Protein AF-A0A812L668-F1 (afdb_monomer_lite)

Secondary structure (DSSP, 8-state):
--PPPP-EE--S-B--TTHHHHHHHHHHHHHHTT-HHHHHHHHTT--EEEPSSPPSS-----GGGSS--PPPEEE---TT-HHHHTT---EE--EESTT-TT--B-S-TTS-HHHHHHHHHH--S---HHHHHHH--S--HHHHS-HHHHHHHHHHHHHHTT-SSS--HHHHHHHHHHHSTT-SS---GGGSPPPPHHHHHT-HHHHHHHHHHHHHHHHHS--SSSPPPB-TTTSSB--EEETTTTEEE-HHHHHHHHHHHTS------------

Foldseek 3Di:
DPPQWDKFFFPFDKPPPPLVVLLVVVLVVCLVVVVVVSSCSRQVWWAKAKAPPGDPDAPQVPVSVVDSPGGQYFYDQEDPPPCNVVRVMDIDTRMDTPSCQQIQTPPDNPDDPVVSVVVSVVVNGGCPPVNVVVRHPPDIPCQRDPPLVSLLLVQLSVDVVVDDQAHHNSNLSVLNNLQCHPPPGDDDLVVDDQDDQVVQLVDVNSLSSLLNVQSSVCSVPVPDDGGFFAAPRRNHGFPDQDPVVSGGHDPVVVVVVVVVVPDPPPDDDDDDDDD

Structure (mmCIF, N/CA/C/O backbone):
data_AF-A0A812L668-F1
#
_entry.id   AF-A0A812L668-F1
#
loop_
_atom_site.group_PDB
_atom_site.id
_atom_site.type_symbol
_atom_site.label_atom_id
_atom_site.label_alt_id
_atom_site.label_comp_id
_atom_site.label_asym_id
_atom_site.label_entity_id
_atom_site.label_seq_id
_atom_site.pdbx_PDB_ins_code
_atom_site.Cartn_x
_atom_site.Cartn_y
_atom_site.Cartn_z
_atom_site.occupancy
_atom_site.B_iso_or_equiv
_atom_site.auth_seq_id
_atom_site.auth_comp_id
_atom_site.auth_asym_id
_atom_site.auth_atom_id
_atom_site.pdbx_PDB_model_num
ATOM 1 N N . MET A 1 1 ? 0.259 2.163 34.239 1.00 41.78 1 MET A N 1
ATOM 2 C CA . MET A 1 1 ? 0.573 1.788 32.852 1.00 41.78 1 MET A CA 1
ATOM 3 C C . MET A 1 1 ? -0.712 2.036 32.121 1.00 41.78 1 MET A C 1
ATOM 5 O O . MET A 1 1 ? -1.672 1.346 32.428 1.00 41.78 1 MET A O 1
ATOM 9 N N . ASP A 1 2 ? -0.774 3.102 31.333 1.00 49.88 2 ASP A N 1
ATOM 10 C CA . ASP A 1 2 ? -1.923 3.297 30.457 1.00 49.88 2 ASP A CA 1
ATOM 11 C C . ASP A 1 2 ? -1.810 2.216 29.383 1.00 49.88 2 ASP A C 1
ATOM 13 O O . ASP A 1 2 ? -0.809 2.180 28.664 1.00 49.88 2 ASP A O 1
ATOM 17 N N . ASP A 1 3 ? -2.757 1.276 29.374 1.00 70.44 3 ASP A N 1
ATOM 18 C CA . ASP A 1 3 ? -2.827 0.249 28.339 1.00 70.44 3 ASP A CA 1
ATOM 19 C C . ASP A 1 3 ? -2.987 0.952 26.993 1.00 70.44 3 ASP A C 1
ATOM 21 O O . ASP A 1 3 ? -3.867 1.794 26.794 1.00 70.44 3 ASP A O 1
ATOM 25 N N . GLU A 1 4 ? -2.066 0.656 26.084 1.00 75.81 4 GLU A N 1
ATOM 26 C CA . GLU A 1 4 ? -2.073 1.240 24.756 1.00 75.81 4 GLU A CA 1
ATOM 27 C C . GLU A 1 4 ? -3.343 0.797 24.009 1.00 75.81 4 GLU A C 1
ATOM 29 O O . GLU A 1 4 ? -3.716 -0.374 24.096 1.00 75.81 4 GLU A O 1
ATOM 34 N N . PRO A 1 5 ? -4.027 1.684 23.264 1.00 79.88 5 PRO A N 1
ATOM 35 C CA . PRO A 1 5 ? -5.265 1.319 22.586 1.00 79.88 5 PRO A CA 1
ATOM 36 C C . PRO A 1 5 ? -5.057 0.165 21.593 1.00 79.88 5 PRO A C 1
ATOM 38 O O . PRO A 1 5 ? -4.279 0.268 20.635 1.00 79.88 5 PRO A O 1
ATOM 41 N N . THR A 1 6 ? -5.812 -0.916 21.799 1.00 86.62 6 THR A N 1
ATOM 42 C CA . THR A 1 6 ? -5.835 -2.096 20.928 1.00 86.62 6 THR A CA 1
ATOM 43 C C . THR A 1 6 ? -6.429 -1.740 19.564 1.00 86.62 6 THR A C 1
ATOM 45 O O . THR A 1 6 ? -7.603 -1.383 19.453 1.00 86.62 6 THR A O 1
ATOM 48 N N . VAL A 1 7 ? -5.617 -1.847 18.510 1.00 89.94 7 VAL A N 1
ATOM 49 C CA . VAL A 1 7 ? -6.029 -1.676 17.109 1.00 89.94 7 VAL A CA 1
ATOM 50 C C . VAL A 1 7 ? -5.616 -2.917 16.339 1.00 89.94 7 VAL A C 1
ATOM 52 O O . VAL A 1 7 ? -4.449 -3.298 16.371 1.00 89.94 7 VAL A O 1
ATOM 55 N N . ILE A 1 8 ? -6.557 -3.523 15.623 1.00 90.06 8 ILE A N 1
ATOM 56 C CA . ILE A 1 8 ? -6.329 -4.763 14.880 1.00 90.06 8 ILE A CA 1
ATOM 57 C C . ILE A 1 8 ? -6.739 -4.616 13.419 1.00 90.06 8 ILE A C 1
ATOM 59 O O . ILE A 1 8 ? -7.679 -3.892 13.087 1.00 90.06 8 ILE A O 1
ATOM 63 N N . HIS A 1 9 ? -6.065 -5.348 12.541 1.00 91.19 9 HIS A N 1
ATOM 64 C CA . HIS A 1 9 ? -6.526 -5.562 11.176 1.00 91.19 9 HIS A CA 1
ATOM 65 C C . HIS A 1 9 ? -7.434 -6.796 11.119 1.00 91.19 9 HIS A C 1
ATOM 67 O O . HIS A 1 9 ? -7.110 -7.840 11.690 1.00 91.19 9 HIS A O 1
ATOM 73 N N . THR A 1 10 ? -8.538 -6.711 10.378 1.00 87.12 10 THR A N 1
ATOM 74 C CA . THR A 1 10 ? -9.421 -7.849 10.108 1.00 87.12 10 THR A CA 1
ATOM 75 C C . THR A 1 10 ? -9.543 -8.129 8.613 1.00 87.12 10 THR A C 1
ATOM 77 O O . THR A 1 10 ? -9.611 -7.225 7.784 1.00 87.12 10 THR A O 1
ATOM 80 N N . SER A 1 11 ? -9.601 -9.415 8.260 1.00 83.31 11 SER A N 1
ATOM 81 C CA . SER A 1 11 ? -9.939 -9.856 6.897 1.00 83.31 11 SER A CA 1
ATOM 82 C C . SER A 1 11 ? -11.414 -10.224 6.733 1.00 83.31 11 SER A C 1
ATOM 84 O O . SER A 1 11 ? -11.842 -10.582 5.635 1.00 83.31 11 SER A O 1
ATOM 86 N N . LEU A 1 12 ? -12.180 -10.152 7.823 1.00 79.12 12 LEU A N 1
ATOM 87 C CA . LEU A 1 12 ? -13.590 -10.496 7.838 1.00 79.12 12 LEU A CA 1
ATOM 88 C C . LEU A 1 12 ? -14.426 -9.327 7.297 1.00 79.12 12 LEU A C 1
ATOM 90 O O . LEU A 1 12 ? -14.070 -8.160 7.496 1.00 79.12 12 LEU A O 1
ATOM 94 N N . PRO A 1 13 ? -15.544 -9.605 6.607 1.00 73.88 13 PRO A N 1
ATOM 95 C CA . PRO A 1 13 ? -16.489 -8.563 6.242 1.00 73.88 13 PRO A CA 1
ATOM 96 C C . PRO A 1 13 ? -17.047 -7.892 7.499 1.00 73.88 13 PRO A C 1
ATOM 98 O O . PRO A 1 13 ? -17.434 -8.565 8.455 1.00 73.88 13 PRO A O 1
ATOM 101 N N . THR A 1 14 ? -17.135 -6.565 7.482 1.00 73.50 14 THR A N 1
ATOM 102 C CA . THR A 1 14 ? -17.756 -5.792 8.558 1.00 73.50 14 THR A CA 1
ATOM 103 C C . THR A 1 14 ? -19.071 -5.189 8.069 1.00 73.50 14 THR A C 1
ATOM 105 O O . THR A 1 14 ? -19.148 -4.623 6.978 1.00 73.50 14 THR A O 1
ATOM 108 N N . LEU A 1 15 ? -20.129 -5.306 8.872 1.00 63.62 15 LEU A N 1
ATOM 109 C CA . LEU A 1 15 ? -21.441 -4.698 8.609 1.00 63.62 15 LEU A CA 1
ATOM 110 C C . LEU A 1 15 ? -21.565 -3.293 9.202 1.00 63.62 15 LEU A C 1
ATOM 112 O O . LEU A 1 15 ? -22.673 -2.780 9.315 1.00 63.62 15 LEU A O 1
ATOM 116 N N . ALA A 1 16 ? -20.454 -2.666 9.592 1.00 62.03 16 ALA A N 1
ATOM 117 C CA . ALA A 1 16 ? -20.412 -1.234 9.856 1.00 62.03 16 ALA A CA 1
ATOM 118 C C . ALA A 1 16 ? -20.116 -0.507 8.536 1.00 62.03 16 ALA A C 1
ATOM 120 O O . ALA A 1 16 ? -18.941 -0.323 8.201 1.00 62.03 16 ALA A O 1
ATOM 121 N N . PRO A 1 17 ? -21.136 -0.044 7.780 1.00 53.91 17 PRO A N 1
ATOM 122 C CA . PRO A 1 17 ? -20.938 0.682 6.521 1.00 53.91 17 PRO A CA 1
ATOM 123 C C . PRO A 1 17 ? -20.165 2.004 6.685 1.00 53.91 17 PRO A C 1
ATOM 125 O O . PRO A 1 17 ? -19.871 2.668 5.695 1.00 53.91 17 PRO A O 1
ATOM 128 N N . ALA A 1 18 ? -19.811 2.380 7.915 1.00 71.12 18 ALA A N 1
ATOM 129 C CA . ALA A 1 18 ? -19.169 3.632 8.261 1.00 71.12 18 ALA A CA 1
ATOM 130 C C . ALA A 1 18 ? -17.985 3.471 9.235 1.00 71.12 18 ALA A C 1
ATOM 132 O O . ALA A 1 18 ? -17.649 4.436 9.910 1.00 71.12 18 ALA A O 1
ATOM 133 N N . ASN A 1 19 ? -17.303 2.315 9.288 1.00 80.06 19 ASN A N 1
ATOM 134 C CA . ASN A 1 19 ? -16.139 2.124 10.181 1.00 80.06 19 ASN A CA 1
ATOM 135 C C . ASN A 1 19 ? -15.078 3.239 10.017 1.00 80.06 19 ASN A C 1
ATOM 137 O O . ASN A 1 19 ? -14.454 3.675 10.978 1.00 80.06 19 ASN A O 1
ATOM 141 N N . TRP A 1 20 ? -14.937 3.762 8.794 1.00 81.62 20 TRP A N 1
ATOM 142 C CA . TRP A 1 20 ? -14.132 4.949 8.502 1.00 81.62 20 TRP A CA 1
ATOM 143 C C . TRP A 1 20 ? -14.647 6.242 9.168 1.00 81.62 20 TRP A C 1
ATOM 145 O O . TRP A 1 20 ? -13.856 7.039 9.668 1.00 81.62 20 TRP A O 1
ATOM 155 N N . LEU A 1 21 ? -15.962 6.478 9.170 1.00 82.62 21 LEU A N 1
ATOM 156 C CA . LEU A 1 21 ? -16.560 7.668 9.784 1.00 82.62 21 LEU A CA 1
ATOM 157 C C . LEU A 1 21 ? -16.494 7.598 11.311 1.00 82.62 21 LEU A C 1
ATOM 159 O O . LEU A 1 21 ? -16.187 8.608 11.937 1.00 82.62 21 LEU A O 1
ATOM 163 N N . ASP A 1 22 ? -16.719 6.417 11.890 1.00 85.81 22 ASP A N 1
ATOM 164 C CA . ASP A 1 22 ? -16.595 6.190 13.334 1.00 85.81 22 ASP A CA 1
ATOM 165 C C . ASP A 1 22 ? -15.150 6.413 13.789 1.00 85.81 22 ASP A C 1
ATOM 167 O O . ASP A 1 22 ? -14.902 7.129 14.762 1.00 85.81 22 ASP A O 1
ATOM 171 N N . PHE A 1 23 ? -14.187 5.892 13.020 1.00 87.62 23 PHE A N 1
ATOM 172 C CA . PHE A 1 23 ? -12.771 6.182 13.210 1.00 87.62 23 PHE A CA 1
ATOM 173 C C . PHE A 1 23 ? -12.496 7.691 13.162 1.00 87.62 23 PHE A C 1
ATOM 175 O O . PHE A 1 23 ? -11.939 8.253 14.102 1.00 87.62 23 PHE A O 1
ATOM 182 N N . ARG A 1 24 ? -12.940 8.387 12.107 1.00 86.38 24 ARG A N 1
ATOM 183 C CA . ARG A 1 24 ? -12.740 9.838 11.957 1.00 86.38 24 ARG A CA 1
ATOM 184 C C . ARG A 1 24 ? -13.332 10.638 13.123 1.00 86.38 24 ARG A C 1
ATOM 186 O O . ARG A 1 24 ? -12.684 11.569 13.611 1.00 86.38 24 ARG A O 1
ATOM 193 N N . ALA A 1 25 ? -14.547 10.305 13.556 1.00 86.88 25 ALA A N 1
ATOM 194 C CA . ALA A 1 25 ? -15.213 10.962 14.677 1.00 86.88 25 ALA A CA 1
ATOM 195 C C . ALA A 1 25 ? -14.429 10.759 15.980 1.00 86.88 25 ALA A C 1
ATOM 197 O O . ALA A 1 25 ? -14.133 11.729 16.677 1.00 86.88 25 ALA A O 1
ATOM 198 N N . TYR A 1 26 ? -14.008 9.522 16.251 1.00 89.00 26 TYR A N 1
ATOM 199 C CA . TYR A 1 26 ? -13.204 9.188 17.422 1.00 89.00 26 TYR A CA 1
ATOM 200 C C . TYR A 1 26 ? -11.867 9.944 17.446 1.00 89.00 26 TYR A C 1
ATOM 202 O O . TYR A 1 26 ? -11.515 10.556 18.453 1.00 89.00 26 TYR A O 1
ATOM 210 N N . MET A 1 27 ? -11.157 9.996 16.317 1.00 89.19 27 MET A N 1
ATOM 211 C CA . MET A 1 27 ? -9.893 10.732 16.202 1.00 89.19 27 MET A CA 1
ATOM 212 C C . MET A 1 27 ? -10.069 12.244 16.413 1.00 89.19 27 MET A C 1
ATOM 214 O O . MET A 1 27 ? -9.253 12.880 17.082 1.00 89.19 27 MET A O 1
ATOM 218 N N . SER A 1 28 ? -11.165 12.814 15.904 1.00 88.62 28 SER A N 1
ATOM 219 C CA . SER A 1 28 ? -11.511 14.226 16.123 1.00 88.62 28 SER A CA 1
ATOM 220 C C . SER A 1 28 ? -11.788 14.515 17.603 1.00 88.62 28 SER A C 1
ATOM 222 O O . SER A 1 28 ? -11.384 15.554 18.129 1.00 88.62 28 SER A O 1
ATOM 224 N N . ASP A 1 29 ? -12.440 13.581 18.298 1.00 90.62 29 ASP A N 1
ATOM 225 C CA . ASP A 1 29 ? -12.703 13.685 19.730 1.00 90.62 29 ASP A CA 1
ATOM 226 C C . ASP A 1 29 ? -11.431 13.589 20.575 1.00 90.62 29 ASP A C 1
ATOM 228 O O . ASP A 1 29 ? -11.293 14.362 21.527 1.00 90.62 29 ASP A O 1
ATOM 232 N N . LEU A 1 30 ? -10.489 12.705 20.225 1.00 91.31 30 LEU A N 1
ATOM 233 C CA . LEU A 1 30 ? -9.175 12.646 20.875 1.00 91.31 30 LEU A CA 1
ATOM 234 C C . LEU A 1 30 ? -8.409 13.961 20.716 1.00 91.31 30 LEU A C 1
ATOM 236 O O . LEU A 1 30 ? -7.866 14.485 21.692 1.00 91.31 30 LEU A O 1
ATOM 240 N N . ALA A 1 31 ? -8.423 14.534 19.509 1.00 89.75 31 ALA A N 1
ATOM 241 C CA . ALA A 1 31 ? -7.769 15.808 19.239 1.00 89.75 31 ALA A CA 1
ATOM 242 C C . ALA A 1 31 ? -8.371 16.942 20.078 1.00 89.75 31 ALA A C 1
ATOM 244 O O . ALA A 1 31 ? -7.639 17.702 20.714 1.00 89.75 31 ALA A O 1
ATOM 245 N N . ARG A 1 32 ? -9.708 17.019 20.141 1.00 90.50 32 ARG A N 1
ATOM 246 C CA . ARG A 1 32 ? -10.446 18.002 20.950 1.00 90.50 32 ARG A CA 1
ATOM 247 C C . ARG A 1 32 ? -10.143 17.879 22.446 1.00 90.50 32 ARG A C 1
ATOM 249 O O . ARG A 1 32 ? -10.172 18.879 23.157 1.00 90.50 32 ARG A O 1
ATOM 256 N N . GLN A 1 33 ? -9.855 16.670 22.919 1.00 93.44 33 GLN A N 1
ATOM 257 C CA . GLN A 1 33 ? -9.485 16.388 24.309 1.00 93.44 33 GLN A CA 1
ATOM 258 C C . GLN A 1 33 ? -7.989 16.601 24.597 1.00 93.44 33 GLN A C 1
ATOM 260 O O . GLN A 1 33 ? -7.564 16.424 25.735 1.00 93.44 33 GLN A O 1
ATOM 265 N N . GLY A 1 34 ? -7.179 16.962 23.595 1.00 90.12 34 GLY A N 1
ATOM 266 C CA . GLY A 1 34 ? -5.734 17.130 23.754 1.00 90.12 34 GLY A CA 1
ATOM 267 C C . GLY A 1 34 ? -4.964 15.816 23.938 1.00 90.12 34 GLY A C 1
ATOM 268 O O . GLY A 1 34 ? -3.802 15.852 24.333 1.00 90.12 34 GLY A O 1
ATOM 269 N N . ARG A 1 35 ? -5.573 14.658 23.637 1.00 91.25 35 ARG A N 1
ATOM 270 C CA . ARG A 1 35 ? -4.963 13.320 23.780 1.00 91.25 35 ARG A CA 1
ATOM 271 C C . ARG A 1 35 ? -4.088 12.978 22.566 1.00 91.25 35 ARG A C 1
ATOM 273 O O . ARG A 1 35 ? -4.355 12.028 21.837 1.00 91.25 35 ARG A O 1
ATOM 280 N N . GLN A 1 36 ? -3.064 13.796 22.325 1.00 87.50 36 GLN A N 1
ATOM 281 C CA . GLN A 1 36 ? -2.227 13.718 21.120 1.00 87.50 36 GLN A CA 1
ATOM 282 C C . GLN A 1 36 ? -1.447 12.401 21.011 1.00 87.50 36 GLN A C 1
ATOM 284 O O . GLN A 1 36 ? -1.383 11.836 19.925 1.00 87.50 36 GLN A O 1
ATOM 289 N N . ASP A 1 37 ? -0.903 11.881 22.112 1.00 89.25 37 ASP A N 1
ATOM 290 C CA . ASP A 1 37 ? -0.089 10.655 22.083 1.00 89.25 37 ASP A CA 1
ATOM 291 C C . ASP A 1 37 ? -0.907 9.421 21.674 1.00 89.25 37 ASP A C 1
ATOM 293 O O . ASP A 1 37 ? -0.494 8.644 20.815 1.00 89.25 37 ASP A O 1
ATOM 297 N N . GLU A 1 38 ? -2.108 9.271 22.236 1.00 91.31 38 GLU A N 1
ATOM 298 C CA . GLU A 1 38 ? -3.033 8.186 21.886 1.00 91.31 38 GLU A CA 1
ATOM 299 C C . GLU A 1 38 ? -3.523 8.319 20.443 1.00 91.31 38 GLU A C 1
ATOM 301 O O . GLU A 1 38 ? -3.566 7.337 19.701 1.00 91.31 38 GLU A O 1
ATOM 306 N N . LEU A 1 39 ? -3.837 9.548 20.023 1.00 89.88 39 LEU A N 1
ATOM 307 C CA . LEU A 1 39 ? -4.201 9.848 18.648 1.00 89.88 39 LEU A CA 1
ATOM 308 C C . LEU A 1 39 ? -3.082 9.398 17.697 1.00 89.88 39 LEU A C 1
ATOM 310 O O . LEU A 1 39 ? -3.340 8.643 16.760 1.00 89.88 39 LEU A O 1
ATOM 314 N N . TRP A 1 40 ? -1.831 9.792 17.944 1.00 88.25 40 TRP A N 1
ATOM 315 C CA . TRP A 1 40 ? -0.705 9.387 17.102 1.00 88.25 40 TRP A CA 1
ATOM 316 C C . TRP A 1 40 ? -0.447 7.880 17.128 1.00 88.25 40 TRP A C 1
ATOM 318 O O . TRP A 1 40 ? -0.188 7.308 16.065 1.00 88.25 40 TRP A O 1
ATOM 328 N N . SER A 1 41 ? -0.568 7.229 18.291 1.00 90.50 41 SER A N 1
ATOM 329 C CA . SER A 1 41 ? -0.446 5.770 18.410 1.00 90.50 41 SER A CA 1
ATOM 330 C C . SER A 1 41 ? -1.455 5.072 17.494 1.00 90.50 41 SER A C 1
ATOM 332 O O . SER A 1 41 ? -1.060 4.302 16.615 1.00 90.50 41 SER A O 1
ATOM 334 N N . ILE A 1 42 ? -2.737 5.436 17.578 1.00 90.69 42 ILE A N 1
ATOM 335 C CA . ILE A 1 42 ? -3.801 4.843 16.758 1.00 90.69 42 ILE A CA 1
ATOM 336 C C . ILE A 1 42 ? -3.618 5.173 15.272 1.00 90.69 42 ILE A C 1
ATOM 338 O O . ILE A 1 42 ? -3.670 4.281 14.423 1.00 90.69 42 ILE A O 1
ATOM 342 N N . TRP A 1 43 ? -3.373 6.443 14.938 1.00 88.81 43 TRP A N 1
ATOM 343 C CA . TRP A 1 43 ? -3.177 6.893 13.557 1.00 88.81 43 TRP A CA 1
ATOM 344 C C . TRP A 1 43 ? -2.047 6.133 12.859 1.00 88.81 43 TRP A C 1
ATOM 346 O O . TRP A 1 43 ? -2.142 5.780 11.684 1.00 88.81 43 TRP A O 1
ATOM 356 N N . SER A 1 44 ? -0.976 5.836 13.596 1.00 87.62 44 SER A N 1
ATOM 357 C CA . SER A 1 44 ? 0.187 5.127 13.074 1.00 87.62 44 SER A CA 1
ATOM 358 C C . SER A 1 44 ? -0.049 3.640 12.784 1.00 87.62 44 SER A C 1
ATOM 360 O O . SER A 1 44 ? 0.836 3.018 12.195 1.00 87.62 44 SER A O 1
ATOM 362 N N . ARG A 1 45 ? -1.209 3.080 13.154 1.00 90.62 45 ARG A N 1
ATOM 363 C CA . ARG A 1 45 ? -1.541 1.647 13.049 1.00 90.62 45 ARG A CA 1
ATOM 364 C C . ARG A 1 45 ? -2.580 1.318 11.986 1.00 90.62 45 ARG A C 1
ATOM 366 O O . ARG A 1 45 ? -2.830 0.145 11.741 1.00 90.62 45 ARG A O 1
ATOM 373 N N . VAL A 1 46 ? -3.178 2.322 11.351 1.00 90.50 46 VAL A N 1
ATOM 374 C CA . VAL A 1 46 ? -4.278 2.122 10.401 1.00 90.50 46 VAL A CA 1
ATOM 375 C C . VAL A 1 46 ? -3.904 2.524 8.979 1.00 90.50 46 VAL A C 1
ATOM 377 O O . VAL A 1 46 ? -3.042 3.374 8.744 1.00 90.50 46 VAL A O 1
ATOM 380 N N . ALA A 1 47 ? -4.586 1.917 8.015 1.00 90.00 47 ALA A N 1
ATOM 381 C CA . ALA A 1 47 ? -4.494 2.268 6.608 1.00 90.00 47 ALA A CA 1
ATOM 382 C C . ALA A 1 47 ? -5.814 2.022 5.870 1.00 90.00 47 ALA A C 1
ATOM 384 O O . ALA A 1 47 ? -6.659 1.222 6.271 1.00 90.00 47 ALA A O 1
ATOM 385 N N . GLU A 1 48 ? -5.974 2.704 4.749 1.00 89.44 48 GLU A N 1
ATOM 386 C CA . GLU A 1 48 ? -7.028 2.434 3.783 1.00 89.44 48 GLU A CA 1
ATOM 387 C C . GLU A 1 48 ? -6.554 1.377 2.777 1.00 89.44 48 GLU A C 1
ATOM 389 O O . GLU A 1 48 ? -5.447 1.476 2.250 1.00 89.44 48 GLU A O 1
ATOM 394 N N . ILE A 1 49 ? -7.401 0.395 2.460 1.00 90.44 49 ILE A N 1
ATOM 395 C CA . ILE A 1 49 ? -7.221 -0.455 1.281 1.00 90.44 49 ILE A CA 1
ATOM 396 C C . ILE A 1 49 ? -7.919 0.204 0.092 1.00 90.44 49 ILE A C 1
ATOM 398 O O . ILE A 1 49 ? -9.145 0.290 0.050 1.00 90.44 49 ILE A O 1
ATOM 402 N N . THR A 1 50 ? -7.147 0.610 -0.908 1.00 90.56 50 THR A N 1
ATOM 403 C CA . THR A 1 50 ? -7.613 1.256 -2.133 1.00 90.56 50 THR A CA 1
ATOM 404 C C . THR A 1 50 ? -7.736 0.2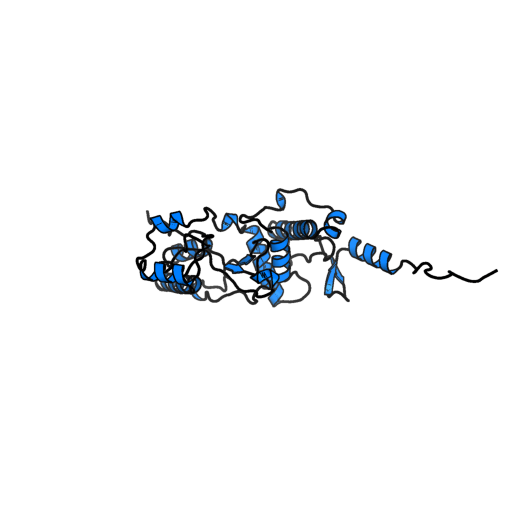42 -3.277 1.00 90.56 50 THR A C 1
ATOM 406 O O . THR A 1 50 ? -6.810 -0.517 -3.578 1.00 90.56 50 THR A O 1
ATOM 409 N N . HIS A 1 51 ? -8.871 0.232 -3.972 1.00 91.12 51 HIS A N 1
ATOM 410 C CA . HIS A 1 51 ? -9.076 -0.540 -5.197 1.00 91.12 51 HIS A CA 1
ATOM 411 C C . HIS A 1 51 ? -8.765 0.307 -6.431 1.00 91.12 51 HIS A C 1
ATOM 413 O O . HIS A 1 51 ? -9.084 1.489 -6.471 1.00 91.12 51 HIS A O 1
ATOM 419 N N . LEU A 1 52 ? -8.194 -0.315 -7.467 1.00 89.81 52 LEU A N 1
ATOM 420 C CA . LEU A 1 52 ? -7.914 0.363 -8.735 1.00 89.81 52 LEU A CA 1
ATOM 421 C C . LEU A 1 52 ? -9.184 0.570 -9.594 1.00 89.81 52 LEU A C 1
ATOM 423 O O . LEU A 1 52 ? -10.035 -0.330 -9.626 1.00 89.81 52 LEU A O 1
ATOM 427 N N . PRO A 1 53 ? -9.300 1.692 -10.334 1.00 86.31 53 PRO A N 1
ATOM 428 C CA . PRO A 1 53 ? -8.389 2.846 -10.335 1.00 86.31 53 PRO A CA 1
ATOM 429 C C . PRO A 1 53 ? -8.449 3.618 -9.011 1.00 86.31 53 PRO A C 1
ATOM 431 O O . PRO A 1 53 ? -9.514 3.720 -8.399 1.00 86.31 53 PRO A O 1
ATOM 434 N N . ALA A 1 54 ? -7.300 4.129 -8.567 1.00 77.81 54 ALA A N 1
ATOM 435 C CA . ALA A 1 54 ? -7.200 4.820 -7.288 1.00 77.81 54 ALA A CA 1
ATOM 436 C C . ALA A 1 54 ? -8.027 6.120 -7.305 1.00 77.81 54 ALA A C 1
ATOM 438 O O . ALA A 1 54 ? -7.856 6.923 -8.225 1.00 77.81 54 ALA A O 1
ATOM 439 N N . PRO A 1 55 ? -8.896 6.378 -6.310 1.00 71.56 55 PRO A N 1
ATOM 440 C CA . PRO A 1 55 ? -9.490 7.694 -6.163 1.00 71.56 55 PRO A CA 1
ATOM 441 C C . PRO A 1 55 ? -8.386 8.720 -5.863 1.00 71.56 55 PRO A C 1
ATOM 443 O O . PRO A 1 55 ? -7.517 8.491 -5.018 1.00 71.56 55 PRO A O 1
ATOM 446 N N . SER A 1 56 ? -8.419 9.841 -6.584 1.00 66.69 56 SER A N 1
ATOM 447 C CA . SER A 1 56 ? -7.532 10.990 -6.393 1.00 66.69 56 SER A CA 1
ATOM 448 C C . SER A 1 56 ? -8.381 12.257 -6.228 1.00 66.69 56 SER A C 1
ATOM 450 O O . SER A 1 56 ? -9.332 12.429 -7.000 1.00 66.69 56 SER A O 1
ATOM 452 N N . PRO A 1 57 ? -8.077 13.139 -5.254 1.00 68.00 57 PRO A N 1
ATOM 453 C CA . PRO A 1 57 ? -6.947 13.081 -4.316 1.00 68.00 57 PRO A CA 1
ATOM 454 C C . PRO A 1 57 ? -7.170 12.118 -3.134 1.00 68.00 57 PRO A C 1
ATOM 456 O O . PRO A 1 57 ? -8.286 11.662 -2.888 1.00 68.00 57 PRO A O 1
ATOM 459 N N . SER A 1 58 ? -6.096 11.822 -2.391 1.00 66.81 58 SER A N 1
ATOM 460 C CA . SER A 1 58 ? -6.165 11.137 -1.090 1.00 66.81 58 SER A CA 1
ATOM 461 C C . SER A 1 58 ? -7.145 11.845 -0.149 1.00 66.81 58 SER A C 1
ATOM 463 O O . SER A 1 58 ? -7.273 13.069 -0.188 1.00 66.81 58 SER A O 1
ATOM 465 N N . ILE A 1 59 ? -7.781 11.099 0.756 1.00 66.94 59 ILE A N 1
ATOM 466 C CA . ILE A 1 59 ? -8.555 11.701 1.847 1.00 66.94 59 ILE A CA 1
ATOM 467 C C . ILE A 1 59 ? -7.570 12.421 2.782 1.00 66.94 59 ILE A C 1
ATOM 469 O O . ILE A 1 59 ? -6.791 11.784 3.490 1.00 66.94 59 ILE A O 1
ATOM 473 N N . THR A 1 60 ? -7.596 13.755 2.773 1.00 63.22 60 THR A N 1
ATOM 474 C CA . THR A 1 60 ? -6.734 14.620 3.602 1.00 63.22 60 THR A CA 1
ATOM 475 C C . THR A 1 60 ? -7.499 15.309 4.735 1.00 63.22 60 THR A C 1
ATOM 477 O O . THR A 1 60 ? -7.021 16.300 5.274 1.00 63.22 60 THR A O 1
ATOM 480 N N . ASP A 1 61 ? -8.680 14.802 5.091 1.00 57.75 61 ASP A N 1
ATOM 481 C CA . ASP A 1 61 ? -9.672 15.407 6.002 1.00 57.75 61 ASP A CA 1
ATOM 482 C C . ASP A 1 61 ? -9.260 15.447 7.498 1.00 57.75 61 ASP A C 1
ATOM 484 O O . ASP A 1 61 ? -10.108 15.436 8.395 1.00 57.75 61 ASP A O 1
ATOM 488 N N . PHE A 1 62 ? -7.959 15.481 7.789 1.00 65.62 62 PHE A N 1
ATOM 489 C CA . PHE A 1 62 ? -7.381 15.393 9.133 1.00 65.62 62 PHE A CA 1
ATOM 490 C C . PHE A 1 62 ? -6.792 16.728 9.591 1.00 65.62 62 PHE A C 1
ATOM 492 O O . PHE A 1 62 ? -5.656 16.795 10.057 1.00 65.62 62 PHE A O 1
ATOM 499 N N . ASP A 1 63 ? -7.583 17.801 9.498 1.00 64.62 63 ASP A N 1
ATOM 500 C CA . ASP A 1 63 ? -7.174 19.157 9.905 1.00 64.62 63 ASP A CA 1
ATOM 501 C C . ASP A 1 63 ? -6.663 19.215 11.358 1.00 64.62 63 ASP A C 1
ATOM 503 O O . ASP A 1 63 ? -5.814 20.036 11.706 1.00 64.62 63 ASP A O 1
ATOM 507 N N . PHE A 1 64 ? -7.131 18.296 12.206 1.00 65.75 64 PHE A N 1
ATOM 508 C CA . PHE A 1 64 ? -6.741 18.197 13.609 1.00 65.75 64 PHE A CA 1
ATOM 509 C C . PHE A 1 64 ? -5.326 17.639 13.855 1.00 65.75 64 PHE A C 1
ATOM 511 O O . PHE A 1 64 ? -4.842 17.726 14.981 1.00 65.75 64 PHE A O 1
ATOM 518 N N . LEU A 1 65 ? -4.644 17.108 12.832 1.00 63.97 65 LEU A N 1
ATOM 519 C CA . LEU A 1 65 ? -3.248 16.646 12.911 1.00 63.97 65 LEU A CA 1
ATOM 520 C C . LEU A 1 65 ? -2.214 17.744 12.597 1.00 63.97 65 LEU A C 1
ATOM 522 O O . LEU A 1 65 ? -1.016 17.473 12.520 1.00 63.97 65 LEU A O 1
ATOM 526 N N . GLY A 1 66 ? -2.648 18.995 12.402 1.00 55.22 66 GLY A N 1
ATOM 527 C CA . GLY A 1 66 ? -1.750 20.150 12.242 1.00 55.22 66 GLY A CA 1
ATOM 528 C C . GLY A 1 66 ? -0.968 20.195 10.922 1.00 55.22 66 GLY A C 1
ATOM 529 O O . GLY A 1 66 ? -0.154 21.088 10.706 1.00 55.22 66 GLY A O 1
ATOM 530 N N . SER A 1 67 ? -1.218 19.262 10.010 1.00 53.69 67 SER A N 1
ATOM 531 C CA . SER A 1 67 ? -0.746 19.260 8.626 1.00 53.69 67 SER A CA 1
ATOM 532 C C . SER A 1 67 ? -1.596 18.259 7.842 1.00 53.69 67 SER A C 1
ATOM 534 O O . SER A 1 67 ? -2.220 17.386 8.442 1.00 53.69 67 SER A O 1
ATOM 536 N N . LYS A 1 68 ? -1.650 18.383 6.511 1.00 59.06 68 LYS A N 1
ATOM 537 C CA . LYS A 1 68 ? -2.347 17.450 5.608 1.00 59.06 68 LYS A CA 1
ATOM 538 C C . LYS A 1 68 ? -1.655 16.078 5.601 1.00 59.06 68 LYS A C 1
ATOM 540 O O . LYS A 1 68 ? -1.101 15.688 4.579 1.00 59.06 68 LYS A O 1
ATOM 545 N N . VAL A 1 69 ? -1.607 15.377 6.734 1.00 64.50 69 VAL A N 1
ATOM 546 C CA . VAL A 1 69 ? -1.059 14.022 6.820 1.00 64.50 69 VAL A CA 1
ATOM 547 C C . VAL A 1 69 ? -2.081 13.097 6.166 1.00 64.50 69 VAL A C 1
ATOM 549 O O . VAL A 1 69 ? -3.167 12.921 6.724 1.00 64.50 69 VAL A O 1
ATOM 552 N N . PRO A 1 70 ? -1.801 12.542 4.974 1.00 69.06 70 PRO A N 1
ATOM 553 C CA . PRO A 1 70 ? -2.748 11.652 4.333 1.00 69.06 70 PRO A CA 1
ATOM 554 C C . PRO A 1 70 ? -2.848 10.357 5.137 1.00 69.06 70 PRO A C 1
ATOM 556 O O . PRO A 1 70 ? -1.879 9.895 5.750 1.00 69.06 70 PRO A O 1
ATOM 559 N N . VAL A 1 71 ? -4.029 9.748 5.098 1.00 75.88 71 VAL A N 1
ATOM 560 C CA . VAL A 1 71 ? -4.205 8.361 5.535 1.00 75.88 71 VAL A CA 1
ATOM 561 C C . VAL A 1 71 ? -3.234 7.500 4.742 1.00 75.88 71 VAL A C 1
ATOM 563 O O . VAL A 1 71 ? -3.138 7.637 3.521 1.00 75.88 71 VAL A O 1
ATOM 566 N N . ARG A 1 72 ? -2.518 6.594 5.411 1.00 86.56 72 ARG A N 1
ATOM 567 C CA . ARG A 1 72 ? -1.697 5.613 4.697 1.00 86.56 72 ARG A CA 1
ATOM 568 C C . ARG A 1 72 ? -2.606 4.757 3.825 1.00 86.56 72 ARG A C 1
ATOM 570 O O . ARG A 1 72 ? -3.633 4.267 4.288 1.00 86.56 72 ARG A O 1
ATOM 577 N N . ARG A 1 73 ? -2.223 4.570 2.568 1.00 88.38 73 ARG A N 1
ATOM 578 C CA . ARG A 1 73 ? -2.980 3.775 1.600 1.00 88.38 73 ARG A CA 1
ATOM 579 C C . ARG A 1 73 ? -2.200 2.528 1.225 1.00 88.38 73 ARG A C 1
ATOM 581 O O . ARG A 1 73 ? -0.985 2.569 1.047 1.00 88.38 73 ARG A O 1
ATOM 588 N N . ILE A 1 74 ? -2.920 1.427 1.098 1.00 91.12 74 ILE A N 1
ATOM 589 C CA . ILE A 1 74 ? -2.438 0.131 0.640 1.00 91.12 74 ILE A CA 1
ATOM 590 C C . ILE A 1 74 ? -3.301 -0.252 -0.548 1.00 91.12 74 ILE A C 1
ATOM 592 O O . ILE A 1 74 ? -4.512 -0.065 -0.532 1.00 91.12 74 ILE A O 1
ATOM 596 N N . VAL A 1 75 ? -2.712 -0.812 -1.593 1.00 92.31 75 VAL A N 1
ATOM 597 C CA . VAL A 1 75 ? -3.506 -1.255 -2.740 1.00 92.31 75 VAL A CA 1
ATOM 598 C C . VAL A 1 75 ?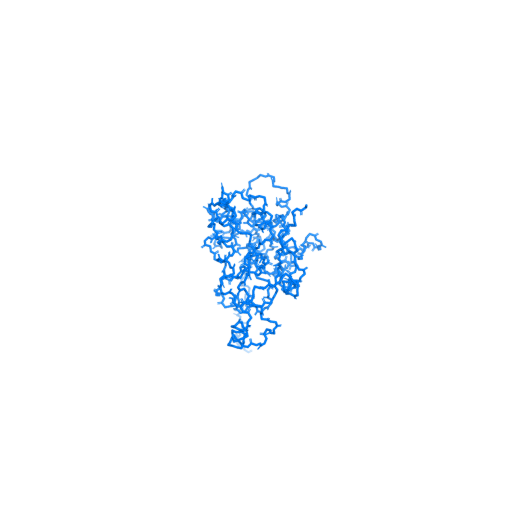 -4.102 -2.616 -2.447 1.00 92.31 75 VAL A C 1
ATOM 600 O O . VAL A 1 75 ? -3.420 -3.499 -1.935 1.00 92.31 75 VAL A O 1
ATOM 603 N N . CYS A 1 76 ? -5.355 -2.827 -2.840 1.00 92.25 76 CYS A N 1
ATOM 604 C CA . CYS A 1 76 ? -5.947 -4.154 -2.862 1.00 92.25 76 CYS A CA 1
ATOM 605 C C . CYS A 1 76 ? -5.007 -5.126 -3.595 1.00 92.25 76 CYS A C 1
ATOM 607 O O . CYS A 1 76 ? -4.653 -4.905 -4.756 1.00 92.25 76 CYS A O 1
ATOM 609 N N . THR A 1 77 ? -4.641 -6.225 -2.941 1.00 93.00 77 THR A N 1
ATOM 610 C CA . THR A 1 77 ? -3.794 -7.286 -3.506 1.00 93.00 77 THR A CA 1
ATOM 611 C C . THR A 1 77 ? -4.580 -8.548 -3.854 1.00 93.00 77 THR A C 1
ATOM 613 O O . THR A 1 77 ? -4.034 -9.465 -4.464 1.00 93.00 77 THR A O 1
ATOM 616 N N . GLN A 1 78 ? -5.876 -8.604 -3.524 1.00 91.44 78 GLN A N 1
ATOM 617 C CA . GLN A 1 78 ? -6.717 -9.778 -3.746 1.00 91.44 78 GLN A CA 1
ATOM 618 C C . GLN A 1 78 ? -6.716 -10.195 -5.229 1.00 91.44 78 GLN A C 1
ATOM 620 O O . GLN A 1 78 ? -7.106 -9.431 -6.129 1.00 91.44 78 GLN A O 1
ATOM 625 N N . ALA A 1 79 ? -6.281 -11.436 -5.469 1.00 89.12 79 ALA A N 1
ATOM 626 C CA . ALA A 1 79 ? -6.350 -12.085 -6.771 1.00 89.12 79 ALA A CA 1
ATOM 627 C C . ALA A 1 79 ? -7.817 -12.220 -7.205 1.00 89.12 79 ALA A C 1
ATOM 629 O O . ALA A 1 79 ? -8.672 -12.582 -6.404 1.00 89.12 79 ALA A O 1
ATOM 630 N N . GLY A 1 80 ? -8.119 -11.871 -8.458 1.00 88.12 80 GLY A N 1
ATOM 631 C CA . GLY A 1 80 ? -9.493 -11.912 -8.969 1.00 88.12 80 GLY A CA 1
ATOM 632 C C . GLY A 1 80 ? -10.465 -10.916 -8.319 1.00 88.12 80 GLY A C 1
ATOM 633 O O . GLY A 1 80 ? -11.666 -11.108 -8.427 1.00 88.12 80 GLY A O 1
ATOM 634 N N . CYS A 1 81 ? -9.989 -9.861 -7.642 1.00 89.25 81 CYS A N 1
ATOM 635 C CA . CYS A 1 81 ? -10.881 -8.864 -7.039 1.00 89.25 81 CYS A CA 1
ATOM 636 C C . CYS A 1 81 ? -11.815 -8.219 -8.080 1.00 89.25 81 CYS A C 1
ATOM 638 O O . CYS A 1 81 ? -11.352 -7.478 -8.953 1.00 89.25 81 CYS A O 1
ATOM 640 N N . ASP A 1 82 ? -13.125 -8.424 -7.924 1.00 87.25 82 ASP A N 1
ATOM 641 C CA . ASP A 1 82 ? -14.157 -7.914 -8.835 1.00 87.25 82 ASP A CA 1
ATOM 642 C C . ASP A 1 82 ? -14.127 -6.392 -9.000 1.00 87.25 82 ASP A C 1
ATOM 644 O O . ASP A 1 82 ? -14.300 -5.882 -10.109 1.00 87.25 82 ASP A O 1
ATOM 648 N N . ARG A 1 83 ? -13.891 -5.641 -7.914 1.00 87.38 83 ARG A N 1
ATOM 649 C CA . ARG A 1 83 ? -13.843 -4.169 -7.964 1.00 87.38 83 ARG A CA 1
ATOM 650 C C . ARG A 1 83 ? -12.706 -3.681 -8.853 1.00 87.38 83 ARG A C 1
ATOM 652 O O . ARG A 1 83 ? -12.931 -2.840 -9.721 1.00 87.38 83 ARG A O 1
ATOM 659 N N . CYS A 1 84 ? -11.515 -4.249 -8.669 1.00 88.88 84 CYS A N 1
ATOM 660 C CA . CYS A 1 84 ? -10.345 -3.899 -9.467 1.00 88.88 84 CYS A CA 1
ATOM 661 C C . CYS A 1 84 ? -10.473 -4.399 -10.910 1.00 88.88 84 CYS A C 1
ATOM 663 O O . CYS A 1 84 ? -10.142 -3.666 -11.834 1.00 88.88 84 CYS A O 1
ATOM 665 N N . GLY A 1 85 ? -10.990 -5.616 -11.117 1.00 86.94 85 GLY A N 1
ATOM 666 C CA . GLY A 1 85 ? -11.188 -6.186 -12.453 1.00 86.94 85 GLY A CA 1
ATOM 667 C C . GLY A 1 85 ? -12.222 -5.432 -13.294 1.00 86.94 85 GLY A C 1
ATOM 668 O O . GLY A 1 85 ? -12.082 -5.351 -14.509 1.00 86.94 85 GLY A O 1
ATOM 669 N N . ARG A 1 86 ? -13.235 -4.833 -12.653 1.00 88.31 86 ARG A N 1
ATOM 670 C CA . ARG A 1 86 ? -14.276 -4.024 -13.313 1.00 88.31 86 ARG A CA 1
ATOM 671 C C . ARG A 1 86 ? -13.999 -2.518 -13.283 1.00 88.31 86 ARG A C 1
ATOM 673 O O . ARG A 1 86 ? -14.912 -1.752 -13.578 1.00 88.31 86 ARG A O 1
ATOM 680 N N . ALA A 1 87 ? -12.795 -2.099 -12.881 1.00 84.50 87 ALA A N 1
ATOM 681 C CA . ALA A 1 87 ? -12.403 -0.693 -12.748 1.00 84.50 87 ALA A CA 1
ATOM 682 C C . ALA A 1 87 ? -13.413 0.163 -11.951 1.00 84.50 87 ALA A C 1
ATOM 684 O O . ALA A 1 87 ? -13.656 1.323 -12.272 1.00 84.50 87 ALA A O 1
ATOM 685 N N . ARG A 1 88 ? -14.021 -0.413 -10.906 1.00 83.69 88 ARG A N 1
ATOM 686 C CA . ARG A 1 88 ? -15.010 0.282 -10.063 1.00 83.69 88 ARG A CA 1
ATOM 687 C C . ARG A 1 88 ? -14.376 1.137 -8.965 1.00 83.69 88 ARG A C 1
ATOM 689 O O . ARG A 1 88 ? -15.096 1.895 -8.323 1.00 83.69 88 ARG A O 1
ATOM 696 N N . GLY A 1 89 ? -13.064 1.009 -8.746 1.00 84.00 89 GLY A N 1
ATOM 697 C CA . GLY A 1 89 ? -12.343 1.733 -7.701 1.00 84.00 89 GLY A CA 1
ATOM 698 C C . GLY A 1 89 ? -12.934 1.505 -6.305 1.00 84.00 89 GLY A C 1
ATOM 699 O O . GLY A 1 89 ? -13.522 0.454 -6.016 1.00 84.00 89 GLY A O 1
ATOM 700 N N . GLY A 1 90 ? -12.774 2.511 -5.446 1.00 83.25 90 GLY A N 1
ATOM 701 C CA . GLY A 1 90 ? -13.299 2.541 -4.081 1.00 83.25 90 GLY A CA 1
ATOM 702 C C . GLY A 1 90 ? -12.280 2.123 -3.025 1.00 83.25 90 GLY A C 1
ATOM 703 O O . GLY A 1 90 ? -11.137 1.794 -3.338 1.00 83.25 90 GLY A O 1
ATOM 704 N N . TYR A 1 91 ? -12.710 2.128 -1.767 1.00 84.69 91 TYR A N 1
ATOM 705 C CA . TYR A 1 91 ? -11.852 1.822 -0.630 1.00 84.69 91 TYR A CA 1
ATOM 706 C C . TYR A 1 91 ? -12.528 0.901 0.392 1.00 84.69 91 TYR A C 1
ATOM 708 O O . TYR A 1 91 ? -13.747 0.695 0.369 1.00 84.69 91 TYR A O 1
ATOM 716 N N . GLN A 1 92 ? -11.709 0.333 1.269 1.00 85.94 92 GLN A N 1
ATOM 717 C CA . GLN A 1 92 ? -12.096 -0.447 2.438 1.00 85.94 92 GLN A CA 1
ATOM 718 C C . GLN A 1 92 ? -11.223 -0.014 3.620 1.00 85.94 92 GLN A C 1
ATOM 720 O O . GLN A 1 92 ? -10.030 0.228 3.457 1.00 85.94 92 GLN A O 1
ATOM 725 N N . PHE A 1 93 ? -11.808 0.055 4.815 1.00 87.50 93 PHE A N 1
ATOM 726 C CA . PHE A 1 93 ? -11.084 0.359 6.049 1.00 87.50 93 PHE A CA 1
ATOM 727 C C . PHE A 1 93 ? -11.141 -0.849 7.003 1.00 87.50 93 PHE A C 1
ATOM 729 O O . PHE A 1 93 ? -12.095 -0.967 7.780 1.00 87.50 93 PHE A O 1
ATOM 736 N N . PRO A 1 94 ? -10.175 -1.784 6.902 1.00 88.06 94 PRO A N 1
ATOM 737 C CA . PRO A 1 94 ? -10.200 -3.087 7.579 1.00 88.06 94 PRO A CA 1
ATOM 738 C C . PRO A 1 94 ? -9.636 -3.050 9.012 1.00 88.06 94 PRO A C 1
ATOM 740 O O . PRO A 1 94 ? -9.162 -4.069 9.504 1.00 88.06 94 PRO A O 1
ATOM 743 N N . PHE A 1 95 ? -9.631 -1.890 9.672 1.00 89.38 95 PHE A N 1
ATOM 744 C CA . PHE A 1 95 ? -9.065 -1.735 11.014 1.00 89.38 95 PHE A CA 1
ATOM 745 C C . PHE A 1 95 ? -10.163 -1.562 12.056 1.00 89.38 95 PHE A C 1
ATOM 747 O O . PHE A 1 95 ? -11.061 -0.734 11.882 1.00 89.38 95 PHE A O 1
ATOM 754 N N . LEU A 1 96 ? -10.081 -2.333 13.136 1.00 87.69 96 LEU A N 1
ATOM 755 C CA . LEU A 1 96 ? -10.995 -2.268 14.271 1.00 87.69 96 LEU A CA 1
ATOM 756 C C . LEU A 1 96 ? -10.254 -1.776 15.513 1.00 87.69 96 LEU A C 1
ATOM 758 O O . LEU A 1 96 ? -9.063 -2.037 15.673 1.00 87.69 96 LEU A O 1
ATOM 762 N N . GLY A 1 97 ? -10.963 -1.073 16.389 1.00 87.44 97 GLY A N 1
ATOM 763 C CA . GLY A 1 97 ? -10.400 -0.547 17.630 1.00 87.44 97 GLY A CA 1
ATOM 764 C C . GLY A 1 97 ? -11.471 0.038 18.551 1.00 87.44 97 GLY A C 1
ATOM 765 O O . GLY A 1 97 ? -12.653 -0.278 18.389 1.00 87.44 97 GLY A O 1
ATOM 766 N N . PRO A 1 98 ? -11.109 0.942 19.482 1.00 83.94 98 PRO A N 1
ATOM 767 C CA . PRO A 1 98 ? -12.042 1.507 20.465 1.00 83.94 98 PRO A CA 1
ATOM 768 C C . PRO A 1 98 ? -13.257 2.242 19.868 1.00 83.94 98 PRO A C 1
ATOM 770 O O . PRO A 1 98 ? -14.263 2.448 20.554 1.00 83.94 98 PRO A O 1
ATOM 773 N N . TRP A 1 99 ? -13.176 2.650 18.596 1.00 83.81 99 TRP A N 1
ATOM 774 C CA . TRP A 1 99 ? -14.269 3.274 17.843 1.00 83.81 99 TRP A CA 1
ATOM 775 C C . TRP A 1 99 ? -15.270 2.263 17.273 1.00 83.81 99 TRP A C 1
ATOM 777 O O . TRP A 1 99 ? -16.417 2.620 17.024 1.00 83.81 99 TRP A O 1
ATOM 787 N N . SER A 1 100 ? -14.883 0.996 17.105 1.00 78.62 100 SER A N 1
ATOM 788 C CA . SER A 1 100 ? -15.667 -0.045 16.425 1.00 78.62 100 SER A CA 1
ATOM 789 C C . SER A 1 100 ? -16.794 -0.630 17.283 1.00 78.62 100 SER A C 1
ATOM 791 O O . SER A 1 100 ? -17.189 -1.779 17.103 1.00 78.62 100 SER A O 1
ATOM 793 N N . LYS A 1 101 ? -17.365 0.165 18.195 1.00 64.25 101 LYS A N 1
ATOM 794 C CA . LYS A 1 101 ? -18.414 -0.249 19.144 1.00 64.25 101 LYS A CA 1
ATOM 795 C C . LYS A 1 101 ? -19.676 -0.784 18.461 1.00 64.25 101 LYS A C 1
ATOM 797 O O . LYS A 1 101 ? -20.452 -1.490 19.087 1.00 64.25 101 LYS A O 1
ATOM 802 N N . SER A 1 102 ? -19.884 -0.421 17.200 1.00 58.00 102 SER A N 1
ATOM 803 C CA . SER A 1 102 ? -21.043 -0.755 16.371 1.00 58.00 102 SER A CA 1
ATOM 804 C C . SER A 1 102 ? -20.712 -1.730 15.234 1.00 58.00 102 SER A C 1
ATOM 806 O O . SER A 1 102 ? -21.597 -2.016 14.430 1.00 58.00 102 SER A O 1
ATOM 808 N N . ALA A 1 103 ? -19.476 -2.225 15.104 1.00 62.00 103 ALA A N 1
ATOM 809 C CA . ALA A 1 103 ? -19.118 -3.084 13.979 1.00 62.00 103 ALA A CA 1
ATOM 810 C C . ALA A 1 103 ? -19.612 -4.519 14.199 1.00 62.00 103 ALA A C 1
ATOM 812 O O . ALA A 1 103 ? -19.119 -5.225 15.066 1.00 62.00 103 ALA A O 1
ATOM 813 N N . ALA A 1 104 ? -20.568 -4.984 13.388 1.00 64.50 104 ALA A N 1
ATOM 814 C CA . ALA A 1 104 ? -20.792 -6.423 13.263 1.00 64.50 104 ALA A CA 1
ATOM 815 C C . ALA A 1 104 ? -19.685 -7.020 12.407 1.00 64.50 104 ALA A C 1
ATOM 817 O O . ALA A 1 104 ? -19.443 -6.549 11.293 1.00 64.50 104 ALA A O 1
ATOM 818 N N . ILE A 1 105 ? -19.071 -8.083 12.897 1.00 69.50 105 ILE A N 1
ATOM 819 C CA . ILE A 1 105 ? -18.136 -8.893 12.131 1.00 69.50 105 ILE A CA 1
ATOM 820 C C . ILE A 1 105 ? -18.928 -10.076 11.592 1.00 69.50 105 ILE A C 1
ATOM 822 O O . ILE A 1 105 ? -19.620 -10.761 12.344 1.00 69.50 105 ILE A O 1
ATOM 826 N N . VAL A 1 106 ? -18.886 -10.283 10.279 1.00 68.38 106 VAL A N 1
ATOM 827 C CA . VAL A 1 106 ? -19.532 -11.441 9.663 1.00 68.38 106 VAL A CA 1
ATOM 828 C C . VAL A 1 106 ? -18.582 -12.624 9.807 1.00 68.38 106 VAL A C 1
ATOM 830 O O . VAL A 1 106 ? -17.637 -12.758 9.033 1.00 68.38 106 VAL A O 1
ATOM 833 N N . GLU A 1 107 ? -18.820 -13.448 10.827 1.00 64.25 107 GLU A N 1
ATOM 834 C CA . GLU A 1 107 ? -17.993 -14.622 11.152 1.00 64.25 107 GLU A CA 1
ATOM 835 C C . GLU A 1 107 ? -17.986 -15.662 10.012 1.00 64.25 107 GLU A C 1
ATOM 837 O O . GLU A 1 107 ? -16.984 -16.338 9.791 1.00 64.25 107 GLU A O 1
ATOM 842 N N . GLU A 1 108 ? -19.060 -15.727 9.218 1.00 67.25 108 GLU A N 1
ATOM 843 C CA . GLU A 1 108 ? -19.186 -16.612 8.055 1.00 67.25 108 GLU A CA 1
ATOM 844 C C . GLU A 1 108 ? -19.359 -15.794 6.758 1.00 67.25 108 GLU A C 1
ATOM 846 O O . GLU A 1 108 ? -20.460 -15.316 6.470 1.00 67.25 108 GLU A O 1
ATOM 851 N N . PRO A 1 109 ? -18.307 -15.639 5.929 1.00 57.72 109 PRO A N 1
ATOM 852 C CA . PRO A 1 109 ? -18.346 -14.825 4.706 1.00 57.72 109 PRO A CA 1
ATOM 853 C C . PRO A 1 109 ? -19.397 -15.265 3.677 1.00 57.72 109 PRO A C 1
ATOM 855 O O . PRO A 1 109 ? -19.755 -14.490 2.791 1.00 57.72 109 PRO A O 1
ATOM 858 N N . GLU A 1 110 ? -19.863 -16.512 3.772 1.00 62.53 110 GLU A N 1
ATOM 859 C CA . GLU A 1 110 ? -20.889 -17.092 2.901 1.00 62.53 110 GLU A CA 1
ATOM 860 C C . GLU A 1 110 ? -22.313 -16.683 3.302 1.00 62.53 110 GLU A C 1
ATOM 862 O O . GLU A 1 110 ? -23.252 -16.846 2.517 1.00 62.53 110 GLU A O 1
ATOM 867 N N . LEU A 1 111 ? -22.495 -16.109 4.497 1.00 64.94 111 LEU A N 1
ATOM 868 C CA . LEU A 1 111 ? -23.787 -15.587 4.914 1.00 64.94 111 LEU A CA 1
ATOM 869 C C . LEU A 1 111 ? -24.127 -14.338 4.104 1.00 64.94 111 LEU A C 1
ATOM 871 O O . LEU A 1 111 ? -23.409 -13.337 4.089 1.00 64.94 111 LEU A O 1
ATOM 875 N N . GLY A 1 112 ? -25.282 -14.385 3.440 1.00 60.59 112 GLY A N 1
ATOM 876 C CA . GLY A 1 112 ? -25.801 -13.240 2.707 1.00 60.59 112 GLY A CA 1
ATOM 877 C C . GLY A 1 112 ? -25.989 -12.018 3.625 1.00 60.59 112 GLY A C 1
ATOM 878 O O . GLY A 1 112 ? -26.331 -12.188 4.801 1.00 60.59 112 GLY A O 1
ATOM 879 N N . PRO A 1 113 ? -25.863 -10.781 3.098 1.00 60.19 113 PRO A N 1
ATOM 880 C CA . PRO A 1 113 ? -25.949 -9.552 3.891 1.00 60.19 113 PRO A CA 1
ATOM 881 C C . PRO A 1 113 ? -27.172 -9.486 4.811 1.00 60.19 113 PRO A C 1
ATOM 883 O O . PRO A 1 113 ? -27.062 -9.028 5.939 1.00 60.19 113 PRO A O 1
ATOM 886 N N . ALA A 1 114 ? -28.329 -9.991 4.372 1.00 68.38 114 ALA A N 1
ATOM 887 C CA . ALA A 1 114 ? -29.555 -10.002 5.169 1.00 68.38 114 ALA A CA 1
ATOM 888 C C . ALA A 1 114 ? -29.453 -10.859 6.445 1.00 68.38 114 ALA A C 1
ATOM 890 O O . ALA A 1 114 ? -29.940 -10.452 7.496 1.00 68.38 114 ALA A O 1
ATOM 891 N N . VAL A 1 115 ? -28.807 -12.028 6.372 1.00 70.31 115 VAL A N 1
ATOM 892 C CA . VAL A 1 115 ? -28.613 -12.916 7.532 1.00 70.31 115 VAL A CA 1
ATOM 893 C C . VAL A 1 115 ? -27.605 -12.301 8.495 1.00 70.31 115 VAL A C 1
ATOM 895 O O . VAL A 1 115 ? -27.824 -12.295 9.705 1.00 70.31 115 VAL A O 1
ATOM 898 N N . ALA A 1 116 ? -26.550 -11.711 7.937 1.00 66.56 116 ALA A N 1
ATOM 899 C CA . ALA A 1 116 ? -25.533 -10.999 8.687 1.00 66.56 116 ALA A CA 1
ATOM 900 C C . ALA A 1 116 ? -26.138 -9.785 9.435 1.00 66.56 116 ALA A C 1
ATOM 902 O O . ALA A 1 116 ? -25.925 -9.631 10.636 1.00 66.56 116 ALA A O 1
ATOM 903 N N . PHE A 1 117 ? -26.977 -8.976 8.773 1.00 66.69 117 PHE A N 1
ATOM 904 C CA . PHE A 1 117 ? -27.685 -7.847 9.398 1.00 66.69 117 PHE A CA 1
ATOM 905 C C . PHE A 1 117 ? -28.706 -8.300 10.450 1.00 66.69 117 PHE A C 1
ATOM 907 O O . PHE A 1 117 ? -28.787 -7.705 11.521 1.00 66.69 117 PHE A O 1
ATOM 914 N N . ALA A 1 118 ? -29.446 -9.384 10.201 1.00 68.38 118 ALA A N 1
ATOM 915 C CA . ALA A 1 118 ? -30.366 -9.933 11.195 1.00 68.38 118 ALA A CA 1
ATOM 916 C C . ALA A 1 118 ? -29.631 -10.448 12.446 1.00 68.38 118 ALA A C 1
ATOM 918 O O . ALA A 1 118 ? -30.180 -10.398 13.546 1.00 68.38 118 ALA A O 1
ATOM 919 N N . ALA A 1 119 ? -28.404 -10.960 12.293 1.00 62.75 119 ALA A N 1
ATOM 920 C CA . ALA A 1 119 ? -27.536 -11.315 13.413 1.00 62.75 119 ALA A CA 1
ATOM 921 C C . ALA A 1 119 ? -27.004 -10.075 14.144 1.00 62.75 119 ALA A C 1
ATOM 923 O O . ALA A 1 119 ? -26.996 -10.063 15.372 1.00 62.75 119 ALA A O 1
ATOM 924 N N . TYR A 1 120 ? -26.658 -9.012 13.415 1.00 61.94 120 TYR A N 1
ATOM 925 C CA . TYR A 1 120 ? -26.221 -7.746 14.001 1.00 61.94 120 TYR A CA 1
ATOM 926 C C . TYR A 1 120 ? -27.261 -7.104 14.924 1.00 61.94 120 TYR A C 1
ATOM 928 O O . TYR A 1 120 ? -26.914 -6.698 16.031 1.00 61.94 120 TYR A O 1
ATOM 936 N N . ASP A 1 121 ? -28.539 -7.074 14.534 1.00 59.72 121 ASP A N 1
ATOM 937 C CA . ASP A 1 121 ? -29.610 -6.513 15.376 1.00 59.72 121 ASP A CA 1
ATOM 938 C C . ASP A 1 121 ? -29.729 -7.220 16.739 1.00 59.72 121 ASP A C 1
ATOM 940 O O . ASP A 1 121 ? -30.157 -6.617 17.725 1.00 59.72 121 ASP A O 1
ATOM 944 N N . ARG A 1 122 ? -29.307 -8.490 16.810 1.00 55.88 122 ARG A N 1
ATOM 945 C CA . ARG A 1 122 ? -29.261 -9.293 18.043 1.00 55.88 122 ARG A CA 1
ATOM 946 C C . ARG A 1 122 ? -27.973 -9.101 18.850 1.00 55.88 122 ARG A C 1
ATOM 948 O O . ARG A 1 122 ? -27.940 -9.491 20.010 1.00 55.88 122 ARG A O 1
ATOM 955 N N . CYS A 1 123 ? -26.945 -8.497 18.257 1.00 51.25 123 CYS A N 1
ATOM 956 C CA . CYS A 1 123 ? -25.608 -8.311 18.822 1.00 51.25 123 CYS A CA 1
ATOM 957 C C . CYS A 1 123 ? -25.215 -6.826 18.887 1.00 51.25 123 CYS A C 1
ATOM 959 O O . CYS A 1 123 ? -24.048 -6.494 18.714 1.00 51.25 123 CYS A O 1
ATOM 961 N N . ARG A 1 124 ? -26.169 -5.922 19.170 1.00 52.09 124 ARG A N 1
ATOM 962 C CA . ARG A 1 124 ? -25.912 -4.478 19.401 1.00 52.09 124 ARG A CA 1
ATOM 963 C C . ARG A 1 124 ? -25.009 -4.181 20.608 1.00 52.09 124 ARG A C 1
ATOM 965 O O . ARG A 1 124 ? -24.785 -3.013 20.923 1.00 52.09 124 ARG A O 1
ATOM 972 N N . GLU A 1 125 ? -24.542 -5.204 21.311 1.00 51.78 125 GLU A N 1
ATOM 973 C CA . GLU A 1 125 ? -23.559 -5.042 22.368 1.00 51.78 125 GLU A CA 1
ATOM 974 C C . GLU A 1 125 ? -22.207 -4.691 21.745 1.00 51.78 125 GLU A C 1
ATOM 976 O O . GLU A 1 125 ? -21.828 -5.215 20.698 1.00 51.78 125 GLU A O 1
ATOM 981 N N . VAL A 1 126 ? -21.519 -3.745 22.384 1.00 54.00 126 VAL A N 1
ATOM 982 C CA . VAL A 1 126 ? -20.164 -3.311 22.036 1.00 54.00 126 VAL A CA 1
ATOM 983 C C . VAL A 1 126 ? -19.321 -4.549 21.744 1.00 54.00 126 VAL A C 1
ATOM 985 O O . VAL A 1 126 ? -19.322 -5.457 22.572 1.00 54.00 126 VAL A O 1
ATOM 988 N N . LEU A 1 127 ? -18.622 -4.595 20.600 1.00 58.94 127 LEU A N 1
ATOM 989 C CA . LEU A 1 127 ? -17.594 -5.614 20.361 1.00 58.94 127 LEU A CA 1
ATOM 990 C C . LEU A 1 127 ? -16.663 -5.619 21.575 1.00 58.94 127 LEU A C 1
ATOM 992 O O . LEU A 1 127 ? -15.875 -4.690 21.761 1.00 58.94 127 LEU A O 1
ATOM 996 N N . ALA A 1 128 ? -16.832 -6.619 22.435 1.00 60.88 128 ALA A N 1
ATOM 997 C CA . ALA A 1 128 ? -15.990 -6.793 23.596 1.00 60.88 128 ALA A CA 1
ATOM 998 C C . ALA A 1 128 ? -14.556 -7.069 23.116 1.00 60.88 128 ALA A C 1
ATOM 1000 O O . ALA A 1 128 ? -14.333 -7.528 21.992 1.00 60.88 128 ALA A O 1
ATOM 1001 N N . GLU A 1 129 ? -13.573 -6.691 23.930 1.00 64.62 129 GLU A N 1
ATOM 1002 C CA . GLU A 1 129 ? -12.162 -6.709 23.533 1.00 64.62 129 GLU A CA 1
ATOM 1003 C C . GLU A 1 129 ? -11.666 -8.116 23.160 1.00 64.62 129 GLU A C 1
ATOM 1005 O O . GLU A 1 129 ? -10.852 -8.272 22.253 1.00 64.62 129 GLU A O 1
ATOM 1010 N N . ASP A 1 130 ? -12.220 -9.147 23.790 1.00 67.00 130 ASP A N 1
ATOM 1011 C CA . ASP A 1 130 ? -12.014 -10.551 23.433 1.00 67.00 130 ASP A CA 1
ATOM 1012 C C . ASP A 1 130 ? -12.479 -10.863 21.999 1.00 67.00 130 ASP A C 1
ATOM 1014 O O . ASP A 1 130 ? -11.736 -11.465 21.224 1.00 67.00 130 ASP A O 1
ATOM 1018 N N . ARG A 1 131 ? -13.651 -10.362 21.590 1.00 69.25 131 ARG A N 1
ATOM 1019 C CA . ARG A 1 131 ? -14.190 -10.563 20.232 1.00 69.25 131 ARG A CA 1
ATOM 1020 C C . ARG A 1 131 ? -13.451 -9.768 19.158 1.00 69.25 131 ARG A C 1
ATOM 1022 O O . ARG A 1 131 ? -13.531 -10.124 17.983 1.00 69.25 131 ARG A O 1
ATOM 1029 N N . LEU A 1 132 ? -12.734 -8.701 19.528 1.00 73.00 132 LEU A N 1
ATOM 1030 C CA . LEU A 1 132 ? -11.802 -8.047 18.606 1.00 73.00 132 LEU A CA 1
ATOM 1031 C C . LEU A 1 132 ? -10.684 -9.028 18.242 1.00 73.00 132 LEU A C 1
ATOM 1033 O O . LEU A 1 132 ? -10.463 -9.284 17.059 1.00 73.00 132 LEU A O 1
ATOM 1037 N N . TRP A 1 133 ? -10.023 -9.631 19.231 1.00 78.12 133 TRP A N 1
ATOM 1038 C CA . TRP A 1 133 ? -8.915 -10.554 18.976 1.00 78.12 133 TRP A CA 1
ATOM 1039 C C . TRP A 1 133 ? -9.309 -11.759 18.119 1.00 78.12 133 TRP A C 1
ATOM 1041 O O . TRP A 1 133 ? -8.552 -12.108 17.213 1.00 78.12 133 TRP A O 1
ATOM 1051 N N . ASP A 1 134 ? -10.507 -12.313 18.309 1.00 77.81 134 ASP A N 1
ATOM 1052 C CA . ASP A 1 134 ? -11.030 -13.407 17.475 1.00 77.81 134 ASP A CA 1
ATOM 1053 C C . ASP A 1 134 ? -11.166 -13.027 15.991 1.00 77.81 134 ASP A C 1
ATOM 1055 O O . ASP A 1 134 ? -11.026 -13.865 15.099 1.00 77.81 134 ASP A O 1
ATOM 1059 N N . ALA A 1 135 ? -11.410 -11.748 15.703 1.00 78.19 135 ALA A N 1
ATOM 1060 C CA . ALA A 1 135 ? -11.526 -11.236 14.344 1.00 78.19 135 ALA A CA 1
ATOM 1061 C C . ALA A 1 135 ? -10.205 -10.742 13.745 1.00 78.19 135 ALA A C 1
ATOM 1063 O O . ALA A 1 135 ? -10.172 -10.337 12.571 1.00 78.19 135 ALA A O 1
ATOM 1064 N N . SER A 1 136 ? -9.130 -10.739 14.533 1.00 86.75 136 SER A N 1
ATOM 1065 C CA . SER A 1 136 ? -7.811 -10.325 14.081 1.00 86.75 136 SER A CA 1
ATOM 1066 C C . SER A 1 136 ? -7.318 -11.255 12.981 1.00 86.75 136 SER A C 1
ATOM 1068 O O . SER A 1 136 ? -7.352 -12.478 13.097 1.00 86.75 136 SER A O 1
ATOM 1070 N N . SER A 1 137 ? -6.794 -10.683 11.898 1.00 89.31 137 SER A N 1
ATOM 1071 C CA . SER A 1 137 ? -6.077 -11.481 10.903 1.00 89.31 137 SER A CA 1
ATOM 1072 C C . SER A 1 137 ? -4.651 -11.829 11.342 1.00 89.31 137 SER A C 1
ATOM 1074 O O . SER A 1 137 ? -3.928 -12.439 10.556 1.00 89.31 137 SER A O 1
ATOM 1076 N N . GLY A 1 138 ? -4.210 -11.350 12.512 1.00 90.44 138 GLY A N 1
ATOM 1077 C CA . GLY A 1 138 ? -2.824 -11.438 12.975 1.00 90.44 138 GLY A CA 1
ATOM 1078 C C . GLY A 1 138 ? -1.833 -10.597 12.166 1.00 90.44 138 GLY A C 1
ATOM 1079 O O . GLY A 1 138 ? -0.637 -10.838 12.262 1.00 90.44 138 GLY A O 1
ATOM 1080 N N . LEU A 1 139 ? -2.317 -9.660 11.341 1.00 92.00 139 LEU A N 1
ATOM 1081 C CA . LEU A 1 139 ? -1.468 -8.738 10.585 1.00 92.00 139 LEU A CA 1
ATOM 1082 C C . LEU A 1 139 ? -1.524 -7.359 11.227 1.00 92.00 139 LEU A C 1
ATOM 1084 O O . LEU A 1 139 ? -2.591 -6.890 11.621 1.00 92.00 139 LEU A O 1
ATOM 1088 N N . GLU A 1 140 ? -0.388 -6.687 11.254 1.00 91.94 140 GLU A N 1
ATOM 1089 C CA . GLU A 1 140 ? -0.264 -5.288 11.621 1.00 91.94 140 GLU A CA 1
ATOM 1090 C C . GLU A 1 140 ? 0.033 -4.440 10.382 1.00 91.94 140 GLU A C 1
ATOM 1092 O O . GLU A 1 140 ? 0.336 -4.938 9.293 1.00 91.94 140 GLU A O 1
ATOM 1097 N N . LEU A 1 141 ? -0.057 -3.117 10.518 1.00 91.12 141 LEU A N 1
ATOM 1098 C CA . LEU A 1 141 ? 0.185 -2.225 9.389 1.00 91.12 141 LEU A CA 1
ATOM 1099 C C . LEU A 1 141 ? 1.591 -2.395 8.802 1.00 91.12 141 LEU A C 1
ATOM 1101 O O . LEU A 1 141 ? 1.735 -2.416 7.578 1.00 91.12 141 LEU A O 1
ATOM 1105 N N . GLN A 1 142 ? 2.616 -2.546 9.644 1.00 91.25 142 GLN A N 1
ATOM 1106 C CA . GLN A 1 142 ? 3.982 -2.757 9.165 1.00 91.25 142 GLN A CA 1
ATOM 1107 C C . GLN A 1 142 ? 4.154 -4.064 8.385 1.00 91.25 142 GLN A C 1
ATOM 1109 O O . GLN A 1 142 ? 5.042 -4.137 7.534 1.00 91.25 142 GLN A O 1
ATOM 1114 N N . ASP A 1 143 ? 3.288 -5.056 8.613 1.00 93.06 143 ASP A N 1
ATOM 1115 C CA . ASP A 1 143 ? 3.305 -6.307 7.857 1.00 93.06 143 ASP A CA 1
ATOM 1116 C C . ASP A 1 143 ? 2.760 -6.118 6.447 1.00 93.06 143 ASP A C 1
ATOM 1118 O O . ASP A 1 143 ? 3.008 -6.956 5.592 1.00 93.06 143 ASP A O 1
ATOM 1122 N N . MET A 1 144 ? 2.015 -5.043 6.177 1.00 92.69 144 MET A N 1
ATOM 1123 C CA . MET A 1 144 ? 1.376 -4.785 4.883 1.00 92.69 144 MET A CA 1
ATOM 1124 C C . MET A 1 144 ? 2.025 -3.626 4.117 1.00 92.69 144 MET A C 1
ATOM 1126 O O . MET A 1 144 ? 2.044 -3.631 2.886 1.00 92.69 144 MET A O 1
ATOM 1130 N N . LEU A 1 145 ? 2.562 -2.634 4.829 1.00 91.69 145 LEU A N 1
ATOM 1131 C CA . LEU A 1 145 ? 3.177 -1.431 4.276 1.00 91.69 145 LEU A CA 1
ATOM 1132 C C . LEU A 1 145 ? 4.425 -1.064 5.077 1.00 91.69 145 LEU A C 1
ATOM 1134 O O . LEU A 1 145 ? 4.349 -0.658 6.235 1.00 91.69 145 LEU A O 1
ATOM 1138 N N . THR A 1 146 ? 5.582 -1.105 4.424 1.00 90.88 146 THR A N 1
ATOM 1139 C CA . THR A 1 146 ? 6.828 -0.655 5.051 1.00 90.88 146 THR A CA 1
ATOM 1140 C C . THR A 1 146 ? 6.912 0.869 5.090 1.00 90.88 146 THR A C 1
ATOM 1142 O O . THR A 1 146 ? 6.413 1.563 4.199 1.00 90.88 146 THR A O 1
ATOM 1145 N N . ALA A 1 147 ? 7.621 1.412 6.083 1.00 89.06 147 ALA A N 1
ATOM 1146 C CA . ALA A 1 147 ? 7.877 2.851 6.176 1.00 89.06 147 ALA A CA 1
ATOM 1147 C C . ALA A 1 147 ? 8.588 3.399 4.923 1.00 89.06 147 ALA A C 1
ATOM 1149 O O . ALA A 1 147 ? 8.260 4.483 4.439 1.00 89.06 147 ALA A O 1
ATOM 1150 N N . THR A 1 148 ? 9.524 2.631 4.354 1.00 91.00 148 THR A N 1
ATOM 1151 C CA . THR A 1 148 ? 10.227 2.991 3.114 1.00 91.00 148 THR A CA 1
ATOM 1152 C C . THR A 1 148 ? 9.256 3.116 1.948 1.00 91.00 148 THR A C 1
ATOM 1154 O O . THR A 1 148 ? 9.312 4.095 1.208 1.00 91.00 148 THR A O 1
ATOM 1157 N N . PHE A 1 149 ? 8.325 2.173 1.802 1.00 92.12 149 PHE A N 1
ATOM 1158 C CA . PHE A 1 149 ? 7.349 2.243 0.723 1.00 92.12 149 PHE A CA 1
ATOM 1159 C C . PHE A 1 149 ? 6.275 3.318 0.961 1.00 92.12 149 PHE A C 1
ATOM 1161 O O . PHE A 1 149 ? 5.839 3.975 0.020 1.00 92.12 149 PHE A O 1
ATOM 1168 N N . ALA A 1 150 ? 5.908 3.597 2.214 1.00 89.25 150 ALA A N 1
ATOM 1169 C CA . ALA A 1 150 ? 5.020 4.716 2.535 1.00 89.25 150 ALA A CA 1
ATOM 1170 C C . ALA A 1 150 ? 5.599 6.063 2.056 1.00 89.25 150 ALA A C 1
ATOM 1172 O O . ALA A 1 150 ? 4.864 6.914 1.558 1.00 89.25 150 ALA A O 1
ATOM 1173 N N . ARG A 1 151 ? 6.928 6.237 2.124 1.00 87.94 151 ARG A N 1
ATOM 1174 C CA . ARG A 1 151 ? 7.621 7.419 1.576 1.00 87.94 151 ARG A CA 1
ATOM 1175 C C . ARG A 1 151 ? 7.543 7.496 0.051 1.00 87.94 151 ARG A C 1
ATOM 1177 O O . ARG A 1 151 ? 7.421 8.594 -0.486 1.00 87.94 151 ARG A O 1
ATOM 1184 N N . VAL A 1 152 ? 7.591 6.352 -0.635 1.00 91.06 152 VAL A N 1
ATOM 1185 C CA . VAL A 1 152 ? 7.399 6.269 -2.093 1.00 91.06 152 VAL A CA 1
ATOM 1186 C C . VAL A 1 152 ? 6.015 6.797 -2.473 1.00 91.06 152 VAL A C 1
ATOM 1188 O O . VAL A 1 152 ? 5.907 7.665 -3.335 1.00 91.06 152 VAL A O 1
ATOM 1191 N N . LEU A 1 153 ? 4.970 6.331 -1.785 1.00 88.88 153 LEU A N 1
ATOM 1192 C CA . LEU A 1 153 ? 3.598 6.786 -2.023 1.00 88.88 153 LEU A CA 1
ATOM 1193 C C . LEU A 1 153 ? 3.414 8.274 -1.749 1.00 88.88 153 LEU A C 1
ATOM 1195 O O . LEU A 1 153 ? 2.855 8.982 -2.581 1.00 88.88 153 LEU A O 1
ATOM 1199 N N . TYR A 1 154 ? 3.936 8.753 -0.622 1.00 84.75 154 TYR A N 1
ATOM 1200 C CA . TYR A 1 154 ? 3.879 10.169 -0.280 1.00 84.75 154 TYR A CA 1
ATOM 1201 C C . TYR A 1 154 ? 4.528 11.048 -1.361 1.00 84.75 154 TYR A C 1
ATOM 1203 O O . TYR A 1 154 ? 3.980 12.082 -1.739 1.00 84.75 154 TYR A O 1
ATOM 1211 N N . GLN A 1 155 ? 5.666 10.625 -1.919 1.00 85.75 155 GLN A N 1
ATOM 1212 C CA . GLN A 1 155 ? 6.295 11.371 -3.005 1.00 85.75 155 GLN A CA 1
ATOM 1213 C C . GLN A 1 155 ? 5.493 11.306 -4.309 1.00 85.75 155 GLN A C 1
ATOM 1215 O O . GLN A 1 155 ? 5.426 12.311 -5.014 1.00 85.75 155 GLN A O 1
ATOM 1220 N N . ALA A 1 156 ? 4.885 10.164 -4.636 1.00 86.38 156 ALA A N 1
ATOM 1221 C CA . ALA A 1 156 ? 4.010 10.046 -5.802 1.00 86.38 156 ALA A CA 1
ATOM 1222 C C . ALA A 1 156 ? 2.794 10.985 -5.693 1.00 86.38 156 ALA A C 1
ATOM 1224 O O . ALA A 1 156 ? 2.463 11.666 -6.659 1.00 86.38 156 ALA A O 1
ATOM 1225 N N . GLU A 1 157 ? 2.204 11.113 -4.499 1.00 82.38 157 GLU A N 1
ATOM 1226 C CA . GLU A 1 157 ? 1.127 12.076 -4.221 1.00 82.38 157 GLU A CA 1
ATOM 1227 C C . GLU A 1 157 ? 1.574 13.528 -4.436 1.00 82.38 157 GLU A C 1
ATOM 1229 O O . GLU A 1 157 ? 0.842 14.319 -5.027 1.00 82.38 157 GLU A O 1
ATOM 1234 N N . ILE A 1 158 ? 2.792 13.881 -4.009 1.00 78.62 158 ILE A N 1
ATOM 1235 C CA . ILE A 1 158 ? 3.371 15.205 -4.280 1.00 78.62 158 ILE A CA 1
ATOM 1236 C C . ILE A 1 158 ? 3.569 15.418 -5.787 1.00 78.62 158 ILE A C 1
ATOM 1238 O O . ILE A 1 158 ? 3.285 16.498 -6.298 1.00 78.62 158 ILE A O 1
ATOM 1242 N N . ASN A 1 159 ? 4.050 14.408 -6.515 1.00 76.19 159 ASN A N 1
ATOM 1243 C CA . ASN A 1 159 ? 4.305 14.519 -7.952 1.00 76.19 159 ASN A CA 1
ATOM 1244 C C . ASN A 1 159 ? 3.015 14.735 -8.759 1.00 76.19 159 ASN A C 1
ATOM 1246 O O . ASN A 1 159 ? 3.020 15.540 -9.691 1.00 76.19 159 ASN A O 1
ATOM 1250 N N . ASP A 1 160 ? 1.915 14.077 -8.379 1.00 72.19 160 ASP A N 1
ATOM 1251 C CA . ASP A 1 160 ? 0.601 14.257 -9.014 1.00 72.19 160 ASP A CA 1
ATOM 1252 C C . ASP A 1 160 ? 0.097 15.707 -8.916 1.00 72.19 160 ASP A C 1
ATOM 1254 O O . ASP A 1 160 ? -0.616 16.181 -9.800 1.00 72.19 160 ASP A O 1
ATOM 1258 N N . LEU A 1 161 ? 0.524 16.453 -7.893 1.00 67.12 161 LEU A N 1
ATOM 1259 C CA . LEU A 1 161 ? 0.212 17.877 -7.738 1.00 67.12 161 LEU A CA 1
ATOM 1260 C C . LEU A 1 161 ? 1.081 18.795 -8.621 1.00 67.12 161 LEU A C 1
ATOM 1262 O O . LEU A 1 161 ? 0.746 19.970 -8.783 1.00 67.12 161 LEU A O 1
ATOM 1266 N N . HIS A 1 162 ? 2.187 18.293 -9.187 1.00 61.44 162 HIS A N 1
ATOM 1267 C CA . HIS A 1 162 ? 3.186 19.091 -9.914 1.00 61.44 162 HIS A CA 1
ATOM 1268 C C . HIS A 1 162 ? 3.402 18.685 -11.397 1.00 61.44 162 HIS A C 1
ATOM 1270 O O . HIS A 1 162 ? 4.032 19.451 -12.128 1.00 61.44 162 HIS A O 1
ATOM 1276 N N . GLY A 1 163 ? 2.847 17.555 -11.870 1.00 56.66 163 GLY A N 1
ATOM 1277 C CA . GLY A 1 163 ? 2.888 17.074 -13.274 1.00 56.66 163 GLY A CA 1
ATOM 1278 C C . GLY A 1 163 ? 4.289 16.657 -13.780 1.00 56.66 163 GLY A C 1
ATOM 1279 O O . GLY A 1 163 ? 5.273 16.704 -13.052 1.00 56.66 163 GLY A O 1
ATOM 1280 N N . ALA A 1 164 ? 4.518 16.290 -15.049 1.00 56.31 164 ALA A N 1
ATOM 1281 C CA . ALA A 1 164 ? 4.010 15.120 -15.788 1.00 56.31 164 ALA A CA 1
ATOM 1282 C C . ALA A 1 164 ? 5.176 14.176 -16.215 1.00 56.31 164 ALA A C 1
ATOM 1284 O O . ALA A 1 164 ? 5.100 13.491 -17.229 1.00 56.31 164 ALA A O 1
ATOM 1285 N N . ALA A 1 165 ? 6.296 14.171 -15.479 1.00 64.38 165 ALA A N 1
ATOM 1286 C CA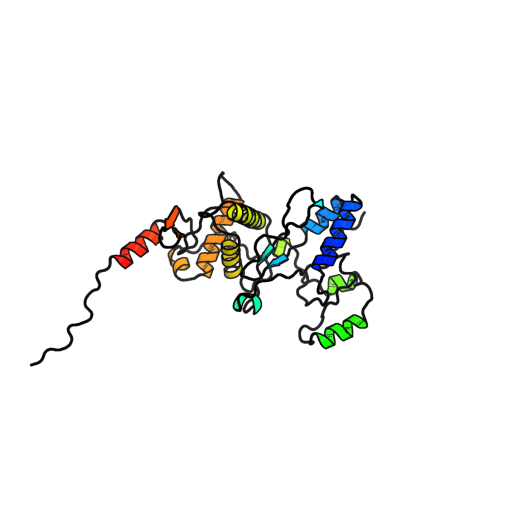 . ALA A 1 165 ? 7.475 13.342 -15.797 1.00 64.38 165 ALA A CA 1
ATOM 1287 C C . ALA A 1 165 ? 7.777 12.263 -14.742 1.00 64.38 165 ALA A C 1
ATOM 1289 O O . ALA A 1 165 ? 8.675 11.443 -14.926 1.00 64.38 165 ALA A O 1
ATOM 1290 N N . HIS A 1 166 ? 7.039 12.275 -13.635 1.00 77.38 166 HIS A N 1
ATOM 1291 C CA . HIS A 1 166 ? 7.240 11.404 -12.486 1.00 77.38 166 HIS A CA 1
ATOM 1292 C C . HIS A 1 166 ? 6.089 10.407 -12.361 1.00 77.38 166 HIS A C 1
ATOM 1294 O O . HIS A 1 166 ? 4.991 10.698 -12.836 1.00 77.38 166 HIS A O 1
ATOM 1300 N N . PRO A 1 167 ? 6.328 9.236 -11.746 1.00 83.81 167 PRO A N 1
ATOM 1301 C CA . PRO A 1 167 ? 5.280 8.245 -11.556 1.00 83.81 167 PRO A CA 1
ATOM 1302 C C . PRO A 1 167 ? 4.155 8.833 -10.701 1.00 83.81 167 PRO A C 1
ATOM 1304 O O . PRO A 1 167 ? 4.414 9.390 -9.627 1.00 83.81 167 PRO A O 1
ATOM 1307 N N . SER A 1 168 ? 2.931 8.692 -11.203 1.00 84.56 168 SER A N 1
ATOM 1308 C CA . SER A 1 168 ? 1.710 9.029 -10.476 1.00 84.56 168 SER A CA 1
ATOM 1309 C C . SER A 1 168 ? 1.443 8.025 -9.360 1.00 84.56 168 SER A C 1
ATOM 1311 O O . SER A 1 168 ? 2.014 6.927 -9.335 1.00 84.56 168 SER A O 1
ATOM 1313 N N . VAL A 1 169 ? 0.523 8.348 -8.450 1.00 86.94 169 VAL A N 1
ATOM 1314 C CA . VAL A 1 169 ? 0.041 7.370 -7.462 1.00 86.94 169 VAL A CA 1
ATOM 1315 C C . VAL A 1 169 ? -0.510 6.120 -8.149 1.00 86.94 169 VAL A C 1
ATOM 1317 O O . VAL A 1 169 ? -0.257 5.008 -7.685 1.00 86.94 169 VAL A O 1
ATOM 1320 N N . ASP A 1 170 ? -1.236 6.279 -9.260 1.00 87.19 170 ASP A N 1
ATOM 1321 C CA . ASP A 1 170 ? -1.827 5.150 -9.986 1.00 87.19 170 ASP A CA 1
ATOM 1322 C C . ASP A 1 170 ? -0.742 4.242 -10.589 1.00 87.19 170 ASP A C 1
ATOM 1324 O O . ASP A 1 170 ? -0.858 3.018 -10.506 1.00 87.19 170 ASP A O 1
ATOM 1328 N N . ASP A 1 171 ? 0.361 4.808 -11.097 1.00 88.88 171 ASP A N 1
ATOM 1329 C CA . ASP A 1 171 ? 1.512 4.032 -11.585 1.00 88.88 171 ASP A CA 1
ATOM 1330 C C . ASP A 1 171 ? 2.137 3.193 -10.469 1.00 88.88 171 ASP A C 1
ATOM 1332 O O . ASP A 1 171 ? 2.386 1.991 -10.631 1.00 88.88 171 ASP A O 1
ATOM 1336 N N . VAL A 1 172 ? 2.355 3.815 -9.307 1.00 92.62 172 VAL A N 1
ATOM 1337 C CA . VAL A 1 172 ? 2.921 3.132 -8.141 1.00 92.62 172 VAL A CA 1
ATOM 1338 C C . VAL A 1 172 ? 1.976 2.052 -7.637 1.00 92.62 172 VAL A C 1
ATOM 1340 O O . VAL A 1 172 ? 2.411 0.939 -7.334 1.00 92.62 172 VAL A O 1
ATOM 1343 N N . PHE A 1 173 ? 0.676 2.331 -7.602 1.00 92.81 173 PHE A N 1
ATOM 1344 C CA . PHE A 1 173 ? -0.319 1.371 -7.157 1.00 92.81 173 PHE A CA 1
ATOM 1345 C C . PHE A 1 173 ? -0.489 0.192 -8.120 1.00 92.81 173 PHE A C 1
ATOM 1347 O O . PHE A 1 173 ? -0.657 -0.945 -7.671 1.00 92.81 173 PHE A O 1
ATOM 1354 N N . ARG A 1 174 ? -0.402 0.414 -9.435 1.00 92.06 174 ARG A N 1
ATOM 1355 C CA . ARG A 1 174 ? -0.403 -0.670 -10.431 1.00 92.06 174 ARG A CA 1
ATOM 1356 C C . ARG A 1 174 ? 0.815 -1.568 -10.283 1.00 92.06 174 ARG A C 1
ATOM 1358 O O . ARG A 1 174 ? 0.662 -2.792 -10.282 1.00 92.06 174 ARG A O 1
ATOM 1365 N N . ALA A 1 175 ? 2.002 -0.983 -10.126 1.00 94.75 175 ALA A N 1
ATOM 1366 C CA . ALA A 1 175 ? 3.228 -1.741 -9.894 1.00 94.75 175 ALA A CA 1
ATOM 1367 C C . ALA A 1 175 ? 3.154 -2.525 -8.574 1.00 94.75 175 ALA A C 1
ATOM 1369 O O . ALA A 1 175 ? 3.397 -3.732 -8.582 1.00 94.75 175 ALA A O 1
ATOM 1370 N N . TRP A 1 176 ? 2.710 -1.893 -7.478 1.00 94.94 176 TRP A N 1
ATOM 1371 C CA . TRP A 1 176 ? 2.445 -2.580 -6.211 1.00 94.94 176 TRP A CA 1
ATOM 1372 C C . TRP A 1 176 ? 1.528 -3.771 -6.437 1.00 94.94 176 TRP A C 1
ATOM 1374 O O . TRP A 1 176 ? 1.899 -4.897 -6.110 1.00 94.94 176 TRP A O 1
ATOM 1384 N N . ARG A 1 177 ? 0.320 -3.547 -6.968 1.00 94.00 177 ARG A N 1
ATOM 1385 C CA . ARG A 1 177 ? -0.697 -4.597 -7.103 1.00 94.00 177 ARG A CA 1
ATOM 1386 C C . ARG A 1 177 ? -0.187 -5.766 -7.932 1.00 94.00 177 ARG A C 1
ATOM 1388 O O . ARG A 1 177 ? -0.454 -6.907 -7.577 1.00 94.00 177 ARG A O 1
ATOM 1395 N N . THR A 1 178 ? 0.532 -5.477 -9.013 1.00 95.12 178 THR A N 1
ATOM 1396 C CA . THR A 1 178 ? 1.120 -6.499 -9.887 1.00 95.12 178 THR A CA 1
ATOM 1397 C C . THR A 1 178 ? 2.176 -7.320 -9.144 1.00 95.12 178 THR A C 1
ATOM 1399 O O . THR A 1 178 ? 2.218 -8.537 -9.286 1.00 95.12 178 THR A O 1
ATOM 1402 N N . TRP A 1 179 ? 2.996 -6.677 -8.309 1.00 95.44 179 TRP A N 1
ATOM 1403 C CA . TRP A 1 179 ? 4.023 -7.342 -7.506 1.00 95.44 179 TRP A CA 1
ATOM 1404 C C . TRP A 1 179 ? 3.452 -8.164 -6.336 1.00 95.44 179 TRP A C 1
ATOM 1406 O O . TRP A 1 179 ? 3.827 -9.319 -6.138 1.00 95.44 179 TRP A O 1
ATOM 1416 N N . GLN A 1 180 ? 2.533 -7.577 -5.568 1.00 94.19 180 GLN A N 1
ATOM 1417 C CA . GLN A 1 180 ? 1.966 -8.150 -4.343 1.00 94.19 180 GLN A CA 1
ATOM 1418 C C . GLN A 1 180 ? 0.710 -8.995 -4.597 1.00 94.19 180 GLN A C 1
ATOM 1420 O O . GLN A 1 180 ? -0.012 -9.319 -3.657 1.00 94.19 180 GLN A O 1
ATOM 1425 N N . GLN A 1 181 ? 0.385 -9.335 -5.848 1.00 93.69 181 GLN A N 1
ATOM 1426 C CA . GLN A 1 181 ? -0.870 -10.019 -6.159 1.00 93.69 181 GLN A CA 1
ATOM 1427 C C . GLN A 1 181 ? -1.001 -11.343 -5.388 1.00 93.69 181 GLN A C 1
ATOM 1429 O O . GLN A 1 181 ? -0.108 -12.189 -5.396 1.00 93.69 181 GLN A O 1
ATOM 1434 N N . GLY A 1 182 ? -2.139 -11.519 -4.716 1.00 91.81 182 GLY A N 1
ATOM 1435 C CA . GLY A 1 182 ? -2.426 -12.676 -3.870 1.00 91.81 182 GLY A CA 1
ATOM 1436 C C . GLY A 1 182 ? -1.716 -12.673 -2.512 1.00 91.81 182 GLY A C 1
ATOM 1437 O O . GLY A 1 182 ? -1.989 -13.555 -1.704 1.00 91.81 182 GLY A O 1
ATOM 1438 N N . GLN A 1 183 ? -0.850 -11.697 -2.233 1.00 92.19 183 GLN A N 1
ATOM 1439 C CA . GLN A 1 183 ? -0.132 -11.583 -0.965 1.00 92.19 183 GLN A CA 1
ATOM 1440 C C . GLN A 1 183 ? -0.906 -10.692 0.007 1.00 92.19 183 GLN A C 1
ATOM 1442 O O . GLN A 1 183 ? -1.302 -9.577 -0.336 1.00 92.19 183 GLN A O 1
ATOM 1447 N N . ARG A 1 184 ? -1.141 -11.191 1.225 1.00 86.38 184 ARG A N 1
ATOM 1448 C CA . ARG A 1 184 ? -1.763 -10.406 2.306 1.00 86.38 184 ARG A CA 1
ATOM 1449 C C . ARG A 1 184 ? -0.735 -9.566 3.064 1.00 86.38 184 ARG A C 1
ATOM 1451 O O . ARG A 1 184 ? -1.031 -8.433 3.413 1.00 86.38 184 ARG A O 1
ATOM 1458 N N . ALA A 1 185 ? 0.456 -10.120 3.272 1.00 92.25 185 ALA A N 1
ATOM 1459 C CA . ALA A 1 185 ? 1.599 -9.421 3.844 1.00 92.25 185 ALA A CA 1
ATOM 1460 C C . ALA A 1 185 ? 2.529 -8.895 2.740 1.00 92.25 185 ALA A C 1
ATOM 1462 O O . ALA A 1 185 ? 2.551 -9.402 1.616 1.00 92.25 185 ALA A O 1
ATOM 1463 N N . TRP A 1 186 ? 3.317 -7.885 3.082 1.00 94.19 186 TRP A N 1
ATOM 1464 C CA . TRP A 1 186 ? 4.330 -7.269 2.253 1.00 94.19 186 TRP A CA 1
ATOM 1465 C C . TRP A 1 186 ? 5.405 -8.286 1.874 1.00 94.19 186 TRP A C 1
ATOM 1467 O O . TRP A 1 186 ? 6.241 -8.694 2.679 1.00 94.19 186 TRP A O 1
ATOM 1477 N N . ARG A 1 187 ? 5.431 -8.654 0.595 1.00 94.69 187 ARG A N 1
ATOM 1478 C CA . ARG A 1 187 ? 6.563 -9.352 -0.005 1.00 94.69 187 ARG A CA 1
ATOM 1479 C C . ARG A 1 187 ? 7.648 -8.347 -0.365 1.00 94.69 187 ARG A C 1
ATOM 1481 O O . ARG A 1 187 ? 7.489 -7.595 -1.328 1.00 94.69 187 ARG A O 1
ATOM 1488 N N . ASP A 1 188 ? 8.742 -8.336 0.383 1.00 93.69 188 ASP A N 1
ATOM 1489 C CA . ASP A 1 188 ? 9.834 -7.400 0.130 1.00 93.69 188 ASP A CA 1
ATOM 1490 C C . ASP A 1 188 ? 10.587 -7.749 -1.171 1.00 93.69 188 ASP A C 1
ATOM 1492 O O . ASP A 1 188 ? 11.187 -8.826 -1.269 1.00 93.69 188 ASP A O 1
ATOM 1496 N N . PRO A 1 189 ? 10.576 -6.868 -2.191 1.00 94.75 189 PRO A N 1
ATOM 1497 C CA . PRO A 1 189 ? 11.326 -7.092 -3.421 1.00 94.75 189 PRO A CA 1
ATOM 1498 C C . PRO A 1 189 ? 12.847 -7.103 -3.223 1.00 94.75 189 PRO A C 1
ATOM 1500 O O . PRO A 1 189 ? 13.533 -7.696 -4.055 1.00 94.75 189 PRO A O 1
ATOM 1503 N N . LEU A 1 190 ? 13.388 -6.485 -2.165 1.00 93.44 190 LEU A N 1
ATOM 1504 C CA . LEU A 1 190 ? 14.831 -6.451 -1.883 1.00 93.44 190 LEU A CA 1
ATOM 1505 C C . LEU A 1 190 ? 15.385 -7.820 -1.467 1.00 93.44 190 LEU A C 1
ATOM 1507 O O . LEU A 1 190 ? 16.585 -8.054 -1.589 1.00 93.44 190 LEU A O 1
ATOM 1511 N N . LEU A 1 191 ? 14.518 -8.728 -1.012 1.00 93.69 191 LEU A N 1
ATOM 1512 C CA . LEU A 1 191 ? 14.893 -10.081 -0.593 1.00 93.69 191 LEU A CA 1
ATOM 1513 C C . LEU A 1 191 ? 14.959 -11.079 -1.758 1.00 93.69 191 LEU A C 1
ATOM 1515 O O . LEU A 1 191 ? 15.272 -12.251 -1.552 1.00 93.69 191 LEU A O 1
ATOM 1519 N N . LEU A 1 192 ? 14.638 -10.641 -2.977 1.00 93.94 192 LEU A N 1
ATOM 1520 C CA . LEU A 1 192 ? 14.560 -11.496 -4.157 1.00 93.94 192 LEU A CA 1
ATOM 1521 C C . LEU A 1 192 ? 15.532 -11.022 -5.244 1.00 93.94 192 LEU A C 1
ATOM 1523 O O . LEU A 1 192 ? 15.762 -9.818 -5.372 1.00 93.94 192 LEU A O 1
ATOM 1527 N N . PRO A 1 193 ? 16.084 -11.942 -6.059 1.00 95.69 193 PRO A N 1
ATOM 1528 C CA . PRO A 1 193 ? 16.972 -11.572 -7.155 1.00 95.69 193 PRO A CA 1
ATOM 1529 C C . PRO A 1 193 ? 16.302 -10.587 -8.113 1.00 95.69 193 PRO A C 1
ATOM 1531 O O . PRO A 1 193 ? 15.171 -10.811 -8.544 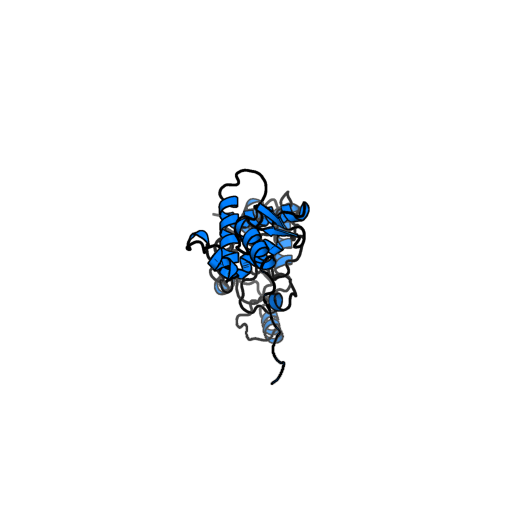1.00 95.69 193 PRO A O 1
ATOM 1534 N N . GLU A 1 194 ? 17.008 -9.513 -8.467 1.00 95.81 194 GLU A N 1
ATOM 1535 C CA . GLU A 1 194 ? 16.503 -8.529 -9.422 1.00 95.81 194 GLU A CA 1
ATOM 1536 C C . GLU A 1 194 ? 16.373 -9.165 -10.821 1.00 95.81 194 GLU A C 1
ATOM 1538 O O . GLU A 1 194 ? 17.369 -9.656 -11.363 1.00 95.81 194 GLU A O 1
ATOM 1543 N N . PRO A 1 195 ? 15.181 -9.140 -11.447 1.00 97.00 195 PRO A N 1
ATOM 1544 C CA . PRO A 1 195 ? 15.006 -9.646 -12.799 1.00 97.00 195 PRO A CA 1
ATOM 1545 C C . PRO A 1 195 ? 15.831 -8.834 -13.791 1.00 97.00 195 PRO A C 1
ATOM 1547 O O . PRO A 1 195 ? 15.920 -7.611 -13.692 1.00 97.00 195 PRO A O 1
ATOM 1550 N N . THR A 1 196 ? 16.383 -9.483 -14.809 1.00 96.12 196 THR A N 1
ATOM 1551 C CA . THR A 1 196 ? 17.054 -8.781 -15.911 1.00 96.12 196 THR A CA 1
ATOM 1552 C C . THR A 1 196 ? 16.060 -7.937 -16.725 1.00 96.12 196 THR A C 1
ATOM 1554 O O . THR A 1 196 ? 14.867 -8.261 -16.784 1.00 96.12 196 THR A O 1
ATOM 1557 N N . PRO A 1 197 ? 16.519 -6.896 -17.449 1.00 95.00 197 PRO A N 1
ATOM 1558 C CA . PRO A 1 197 ? 15.651 -6.119 -18.336 1.00 95.00 197 PRO A CA 1
ATOM 1559 C C . PRO A 1 197 ? 14.906 -6.970 -19.376 1.00 95.00 197 PRO A C 1
ATOM 1561 O O . PRO A 1 197 ? 13.757 -6.685 -19.700 1.00 95.00 197 PRO A O 1
ATOM 1564 N N . SER A 1 198 ? 15.536 -8.038 -19.880 1.00 94.00 198 SER A N 1
ATOM 1565 C CA . SER A 1 198 ? 14.906 -8.962 -20.830 1.00 94.00 198 SER A CA 1
ATOM 1566 C C . SER A 1 198 ? 13.751 -9.741 -20.203 1.00 94.00 198 SER A C 1
ATOM 1568 O O . SER A 1 198 ? 12.687 -9.848 -20.807 1.00 94.00 198 SER A O 1
ATOM 1570 N N . GLN A 1 199 ? 13.941 -10.263 -18.988 1.00 96.19 199 GLN A N 1
ATOM 1571 C CA . GLN A 1 199 ? 12.893 -10.981 -18.259 1.00 96.19 199 GLN A CA 1
ATOM 1572 C C . GLN A 1 199 ? 11.711 -10.072 -17.913 1.00 96.19 199 GLN A C 1
ATOM 1574 O O . GLN A 1 199 ? 10.571 -10.525 -17.949 1.00 96.19 199 GLN A O 1
ATOM 1579 N N . ALA A 1 200 ? 11.976 -8.803 -17.603 1.00 96.88 200 ALA A N 1
ATOM 1580 C CA . ALA A 1 200 ? 10.946 -7.815 -17.300 1.00 96.88 200 ALA A CA 1
ATOM 1581 C C . ALA A 1 200 ? 10.124 -7.388 -18.519 1.00 96.88 200 ALA A C 1
ATOM 1583 O O . ALA A 1 200 ? 8.912 -7.244 -18.408 1.00 96.88 200 ALA A O 1
ATOM 1584 N N . ARG A 1 201 ? 10.744 -7.268 -19.700 1.00 94.19 201 ARG A N 1
ATOM 1585 C CA . ARG A 1 201 ? 10.001 -7.022 -20.949 1.00 94.19 201 ARG A CA 1
ATOM 1586 C C . ARG A 1 201 ? 9.019 -8.141 -21.292 1.00 94.19 201 ARG A C 1
ATOM 1588 O O . ARG A 1 201 ? 8.005 -7.883 -21.926 1.00 94.19 201 ARG A O 1
ATOM 1595 N N . ALA A 1 202 ? 9.330 -9.371 -20.890 1.00 94.94 202 ALA A N 1
ATOM 1596 C CA . ALA A 1 202 ? 8.500 -10.541 -21.153 1.00 94.94 202 ALA A CA 1
ATOM 1597 C C . ALA A 1 202 ? 7.459 -10.829 -20.052 1.00 94.94 202 ALA A C 1
ATOM 1599 O O . ALA A 1 202 ? 6.614 -11.700 -20.240 1.00 94.94 202 ALA A O 1
ATOM 1600 N N . ASN A 1 203 ? 7.533 -10.164 -18.892 1.00 96.50 203 ASN A N 1
ATOM 1601 C CA . ASN A 1 203 ? 6.697 -10.486 -17.736 1.00 96.50 203 ASN A CA 1
ATOM 1602 C C . ASN A 1 203 ? 6.431 -9.247 -16.862 1.00 96.50 203 ASN A C 1
ATOM 1604 O O . ASN A 1 203 ? 7.346 -8.697 -16.246 1.00 96.50 203 ASN A O 1
ATOM 1608 N N . GLU A 1 204 ? 5.158 -8.863 -16.741 1.00 96.00 204 GLU A N 1
ATOM 1609 C CA . GLU A 1 204 ? 4.725 -7.693 -15.964 1.00 96.00 204 GLU A CA 1
ATOM 1610 C C . GLU A 1 204 ? 5.051 -7.789 -14.466 1.00 96.00 204 GLU A C 1
ATOM 1612 O O . GLU A 1 204 ? 5.334 -6.768 -13.846 1.00 96.00 204 GLU A O 1
ATOM 1617 N N . VAL A 1 205 ? 5.098 -8.988 -13.874 1.00 96.75 205 VAL A N 1
ATOM 1618 C CA . VAL A 1 205 ? 5.509 -9.165 -12.468 1.00 96.75 205 VAL A CA 1
ATOM 1619 C C . VAL A 1 205 ? 6.987 -8.830 -12.297 1.00 96.75 205 VAL A C 1
ATOM 1621 O O . VAL A 1 205 ? 7.358 -8.132 -11.356 1.00 96.75 205 VAL A O 1
ATOM 1624 N N . HIS A 1 206 ? 7.841 -9.266 -13.226 1.00 97.69 206 HIS A N 1
ATOM 1625 C CA . HIS A 1 206 ? 9.261 -8.908 -13.216 1.00 97.69 206 HIS A CA 1
ATOM 1626 C C . HIS A 1 206 ? 9.478 -7.417 -13.483 1.00 97.69 206 HIS A C 1
ATOM 1628 O O . HIS A 1 206 ? 10.365 -6.807 -12.886 1.00 97.69 206 HIS A O 1
ATOM 1634 N N . LYS A 1 207 ? 8.662 -6.817 -14.356 1.00 97.62 207 LYS A N 1
ATOM 1635 C CA . LYS A 1 207 ? 8.659 -5.370 -14.579 1.00 97.62 207 LYS A CA 1
ATOM 1636 C C . LYS A 1 207 ? 8.298 -4.620 -13.300 1.00 97.62 207 LYS A C 1
ATOM 1638 O O . LYS A 1 207 ? 9.068 -3.771 -12.870 1.00 97.62 207 LYS A O 1
ATOM 1643 N N . ALA A 1 208 ? 7.192 -4.993 -12.658 1.00 97.06 208 ALA A N 1
ATOM 1644 C CA . ALA A 1 208 ? 6.757 -4.424 -11.391 1.00 97.06 208 ALA A CA 1
ATOM 1645 C C . ALA A 1 208 ? 7.822 -4.580 -10.298 1.00 97.06 208 ALA A C 1
ATOM 1647 O O . ALA A 1 208 ? 8.138 -3.608 -9.622 1.00 97.06 208 ALA A O 1
ATOM 1648 N N . HIS A 1 209 ? 8.444 -5.758 -10.170 1.00 97.25 209 HIS A N 1
ATOM 1649 C CA . HIS A 1 209 ? 9.545 -5.995 -9.229 1.00 97.25 209 HIS A CA 1
ATOM 1650 C C . HIS A 1 209 ? 10.683 -4.986 -9.424 1.00 97.25 209 HIS A C 1
ATOM 1652 O O . HIS A 1 209 ? 11.117 -4.351 -8.463 1.00 97.25 209 HIS A O 1
ATOM 1658 N N . ARG A 1 210 ? 11.128 -4.782 -10.669 1.00 97.44 210 ARG A N 1
ATOM 1659 C CA . ARG A 1 210 ? 12.181 -3.805 -10.984 1.00 97.44 210 ARG A CA 1
ATOM 1660 C C . ARG A 1 210 ? 11.766 -2.372 -10.643 1.00 97.44 210 ARG A C 1
ATOM 1662 O O . ARG A 1 210 ? 12.567 -1.661 -10.036 1.00 97.44 210 ARG A O 1
ATOM 1669 N N . SER A 1 211 ? 10.522 -1.983 -10.934 1.00 96.38 211 SER A N 1
ATOM 1670 C CA . SER A 1 211 ? 9.989 -0.660 -10.573 1.00 96.38 211 SER A CA 1
ATOM 1671 C C . SER A 1 211 ? 10.017 -0.443 -9.059 1.00 96.38 211 SER A C 1
ATOM 1673 O O . SER A 1 211 ? 10.501 0.578 -8.573 1.00 96.38 211 SER A O 1
ATOM 1675 N N . MET A 1 212 ? 9.557 -1.444 -8.302 1.00 96.50 212 MET A N 1
ATOM 1676 C CA . MET A 1 212 ? 9.516 -1.406 -6.840 1.00 96.50 212 MET A CA 1
ATOM 1677 C C . MET A 1 212 ? 10.927 -1.312 -6.242 1.00 96.50 212 MET A C 1
ATOM 1679 O O . MET A 1 212 ? 11.151 -0.510 -5.339 1.00 96.50 212 MET A O 1
ATOM 1683 N N . LEU A 1 213 ? 11.895 -2.073 -6.769 1.00 96.12 213 LEU A N 1
ATOM 1684 C CA . LEU A 1 213 ? 13.301 -1.999 -6.352 1.00 96.12 213 LEU A CA 1
ATOM 1685 C C . LEU A 1 213 ? 13.896 -0.607 -6.565 1.00 96.12 213 LEU A C 1
ATOM 1687 O O . LEU A 1 213 ? 14.559 -0.081 -5.671 1.00 96.12 213 LEU A O 1
ATOM 1691 N N . LEU A 1 214 ? 13.659 -0.013 -7.737 1.00 94.25 214 LEU A N 1
ATOM 1692 C CA . LEU A 1 214 ? 14.148 1.322 -8.068 1.00 94.25 214 LEU A CA 1
ATOM 1693 C C . LEU A 1 214 ? 13.641 2.360 -7.059 1.00 94.25 214 LEU A C 1
ATOM 1695 O O . LEU A 1 214 ? 14.431 3.129 -6.511 1.00 94.25 214 LEU A O 1
ATOM 1699 N N . TRP A 1 215 ? 12.340 2.349 -6.770 1.00 94.38 215 TRP A N 1
ATOM 1700 C CA . TRP A 1 215 ? 11.735 3.299 -5.839 1.00 94.38 215 TRP A CA 1
ATOM 1701 C C . TRP A 1 215 ? 12.133 3.068 -4.385 1.00 94.38 215 TRP A C 1
ATOM 1703 O O . TRP A 1 215 ? 12.369 4.035 -3.668 1.00 94.38 215 TRP A O 1
ATOM 1713 N N . LEU A 1 216 ? 12.253 1.816 -3.942 1.00 94.38 216 LEU A N 1
ATOM 1714 C CA . LEU A 1 216 ? 12.692 1.510 -2.578 1.00 94.38 216 LEU A CA 1
ATOM 1715 C C . LEU A 1 216 ? 14.140 1.937 -2.334 1.00 94.38 216 LEU A C 1
ATOM 1717 O O . LEU A 1 216 ? 14.428 2.516 -1.290 1.00 94.38 216 LEU A O 1
ATOM 1721 N N . ARG A 1 217 ? 15.040 1.704 -3.300 1.00 93.06 217 ARG A N 1
ATOM 1722 C CA . ARG A 1 217 ? 16.436 2.167 -3.223 1.00 93.06 217 ARG A CA 1
ATOM 1723 C C . ARG A 1 217 ? 16.508 3.691 -3.162 1.00 93.06 217 ARG A C 1
ATOM 1725 O O . ARG A 1 217 ? 17.207 4.230 -2.312 1.00 93.06 217 ARG A O 1
ATOM 1732 N N . TRP A 1 218 ? 15.728 4.373 -4.001 1.00 91.75 218 TRP A N 1
ATOM 1733 C CA . TRP A 1 218 ? 15.604 5.831 -3.961 1.00 91.75 218 TRP A CA 1
ATOM 1734 C C . TRP A 1 218 ? 15.051 6.341 -2.620 1.00 91.75 218 TRP A C 1
ATOM 1736 O O . TRP A 1 218 ? 15.555 7.316 -2.073 1.00 91.75 218 TRP A O 1
ATOM 1746 N N . ALA A 1 219 ? 14.035 5.684 -2.056 1.00 91.25 219 ALA A N 1
ATOM 1747 C CA . ALA A 1 219 ? 13.452 6.097 -0.782 1.00 91.25 219 ALA A CA 1
ATOM 1748 C C . ALA A 1 219 ? 14.395 5.843 0.408 1.00 91.25 219 ALA A C 1
ATOM 1750 O O . ALA A 1 219 ? 14.335 6.578 1.396 1.00 91.25 219 ALA A O 1
ATOM 1751 N N . ALA A 1 220 ? 15.259 4.826 0.327 1.00 89.75 220 ALA A N 1
ATOM 1752 C CA . ALA A 1 220 ? 16.272 4.542 1.340 1.00 89.75 220 ALA A CA 1
ATOM 1753 C C . ALA A 1 220 ? 17.380 5.608 1.370 1.00 89.75 220 ALA A C 1
ATOM 1755 O O . ALA A 1 220 ? 17.772 6.032 2.455 1.00 89.75 220 ALA A O 1
ATOM 1756 N N . ASP A 1 221 ? 17.822 6.080 0.202 1.00 86.25 221 ASP A N 1
ATOM 1757 C CA . ASP A 1 221 ? 18.830 7.135 0.058 1.00 86.25 221 ASP A CA 1
ATOM 1758 C C . ASP A 1 221 ? 18.381 8.185 -0.977 1.00 86.25 221 ASP A C 1
ATOM 1760 O O . ASP A 1 221 ? 18.732 8.111 -2.162 1.00 86.25 221 ASP A O 1
ATOM 1764 N N . PRO A 1 222 ? 17.547 9.159 -0.566 1.00 73.12 222 PRO A N 1
ATOM 1765 C CA . PRO A 1 222 ? 17.060 10.188 -1.466 1.00 73.12 222 PRO A CA 1
ATOM 1766 C C . PRO A 1 222 ? 18.179 11.203 -1.707 1.00 73.12 222 PRO A C 1
ATOM 1768 O O . PRO A 1 222 ? 18.229 12.253 -1.066 1.00 73.12 222 PRO A O 1
ATOM 1771 N N . ALA A 1 223 ? 19.048 10.924 -2.679 1.00 61.31 223 ALA A N 1
ATOM 1772 C CA . ALA A 1 223 ? 20.156 11.783 -3.118 1.00 61.31 223 ALA A CA 1
ATOM 1773 C C . ALA A 1 223 ? 19.720 13.123 -3.769 1.00 61.31 223 ALA A C 1
ATOM 1775 O O . ALA A 1 223 ? 20.455 13.724 -4.550 1.00 61.31 223 ALA A O 1
ATOM 1776 N N . GLY A 1 224 ? 18.529 13.620 -3.422 1.00 57.91 224 GLY A N 1
ATOM 1777 C CA . GLY A 1 224 ? 17.989 14.908 -3.819 1.00 57.91 224 GLY A CA 1
ATOM 1778 C C . GLY A 1 224 ? 17.427 14.926 -5.240 1.00 57.91 224 GLY A C 1
ATOM 1779 O O . GLY A 1 224 ? 18.162 14.795 -6.210 1.00 57.91 224 GLY A O 1
ATOM 1780 N N . ARG A 1 225 ? 16.138 15.283 -5.321 1.00 65.88 225 ARG A N 1
ATOM 1781 C CA . ARG A 1 225 ? 15.348 15.671 -6.510 1.00 65.88 225 ARG A CA 1
ATOM 1782 C C . ARG A 1 225 ? 14.604 14.513 -7.174 1.00 65.88 225 ARG A C 1
ATOM 1784 O O . ARG A 1 225 ? 15.120 13.825 -8.040 1.00 65.88 225 ARG A O 1
ATOM 1791 N N . SER A 1 226 ? 13.357 14.412 -6.714 1.00 79.12 226 SER A N 1
ATOM 1792 C CA . SER A 1 226 ? 12.217 13.686 -7.272 1.00 79.12 226 SER A CA 1
ATOM 1793 C C . SER A 1 226 ? 12.346 12.171 -7.426 1.00 79.12 226 SER A C 1
ATOM 1795 O O . SER A 1 226 ? 13.417 11.579 -7.510 1.00 79.12 226 SER A O 1
ATOM 1797 N N . MET A 1 227 ? 11.186 11.524 -7.362 1.00 86.50 227 MET A N 1
ATOM 1798 C CA . MET A 1 227 ? 11.066 10.081 -7.508 1.00 86.50 227 MET A CA 1
ATOM 1799 C C . MET A 1 227 ? 11.428 9.681 -8.944 1.00 86.50 227 MET A C 1
ATOM 1801 O O . MET A 1 227 ? 10.914 10.303 -9.882 1.00 86.50 227 MET A O 1
ATOM 1805 N N . PRO A 1 228 ? 12.284 8.666 -9.150 1.00 88.94 228 PRO A N 1
ATOM 1806 C CA . PRO A 1 228 ? 12.743 8.318 -10.483 1.00 88.94 228 PRO A CA 1
ATOM 1807 C C . PRO A 1 228 ? 11.582 7.808 -11.336 1.00 88.94 228 PRO A C 1
ATOM 1809 O O . PRO A 1 228 ? 10.745 7.013 -10.890 1.00 88.94 228 PRO A O 1
ATOM 1812 N N . ALA A 1 229 ? 11.555 8.270 -12.583 1.00 89.69 229 ALA A N 1
ATOM 1813 C CA . ALA A 1 229 ? 10.651 7.754 -13.591 1.00 89.69 229 ALA A CA 1
ATOM 1814 C C . ALA A 1 229 ? 11.029 6.312 -13.952 1.00 89.69 229 ALA A C 1
ATOM 1816 O O . ALA A 1 229 ? 12.198 5.920 -13.895 1.00 89.69 229 ALA A O 1
ATOM 1817 N N . VAL A 1 230 ? 10.030 5.519 -14.328 1.00 91.81 230 VAL A N 1
ATOM 1818 C CA . VAL A 1 230 ? 10.203 4.094 -14.611 1.00 91.81 230 VAL A CA 1
ATOM 1819 C C . VAL A 1 230 ? 10.040 3.835 -16.097 1.00 91.81 230 VAL A C 1
ATOM 1821 O O . VAL A 1 230 ? 9.062 4.254 -16.708 1.00 91.81 230 VAL A O 1
ATOM 1824 N N . CYS A 1 231 ? 10.981 3.098 -16.678 1.00 93.00 231 CYS A N 1
ATOM 1825 C CA . CYS A 1 231 ? 10.880 2.614 -18.042 1.00 93.00 231 CYS A CA 1
ATOM 1826 C C . CYS A 1 231 ? 9.637 1.726 -18.213 1.00 93.00 231 CYS A C 1
ATOM 1828 O O . CYS A 1 231 ? 9.566 0.641 -17.629 1.00 93.00 231 CYS A O 1
ATOM 1830 N N . VAL A 1 232 ? 8.714 2.144 -19.083 1.00 91.06 232 VAL A N 1
ATOM 1831 C CA . VAL A 1 232 ? 7.450 1.438 -19.375 1.00 91.06 232 VAL A CA 1
ATOM 1832 C C . VAL A 1 232 ? 7.647 -0.010 -19.861 1.00 91.06 232 VAL A C 1
ATOM 1834 O O . VAL A 1 232 ? 6.779 -0.865 -19.677 1.00 91.06 232 VAL A O 1
ATOM 1837 N N . ASP A 1 233 ? 8.813 -0.314 -20.438 1.00 92.56 233 ASP A N 1
ATOM 1838 C CA . ASP A 1 233 ? 9.120 -1.635 -20.997 1.00 92.56 233 ASP A CA 1
ATOM 1839 C C . ASP A 1 233 ? 9.789 -2.584 -20.006 1.00 92.56 233 ASP A C 1
ATOM 1841 O O . ASP A 1 233 ? 9.543 -3.785 -20.056 1.00 92.56 233 ASP A O 1
ATOM 1845 N N . CYS A 1 234 ? 10.661 -2.090 -19.127 1.00 95.25 234 CYS A N 1
ATOM 1846 C CA . CYS A 1 234 ? 11.502 -2.966 -18.308 1.00 95.25 234 CYS A CA 1
ATOM 1847 C C . CYS A 1 234 ? 11.472 -2.672 -16.810 1.00 95.25 234 CYS A C 1
ATOM 1849 O O . CYS A 1 234 ? 12.177 -3.351 -16.070 1.00 95.25 234 CYS A O 1
ATOM 1851 N N . GLY A 1 235 ? 10.730 -1.666 -16.344 1.00 94.38 235 GLY A N 1
ATOM 1852 C CA . GLY A 1 235 ? 10.654 -1.345 -14.917 1.00 94.38 235 GLY A CA 1
ATOM 1853 C C . GLY A 1 235 ? 11.935 -0.729 -14.331 1.00 94.38 235 GLY A C 1
ATOM 1854 O O . GLY A 1 235 ? 12.022 -0.518 -13.131 1.00 94.38 235 GLY A O 1
ATOM 1855 N N . GLY A 1 236 ? 12.968 -0.483 -15.147 1.00 93.81 236 GLY A N 1
ATOM 1856 C CA . GLY A 1 236 ? 14.207 0.185 -14.720 1.00 93.81 236 GLY A CA 1
ATOM 1857 C C . GLY A 1 236 ? 14.100 1.713 -14.726 1.00 93.81 236 GLY A C 1
ATOM 1858 O O . GLY A 1 236 ? 13.025 2.249 -14.973 1.00 93.81 236 GLY A O 1
ATOM 1859 N N . SER A 1 237 ? 15.222 2.413 -14.520 1.00 91.62 237 SER A N 1
ATOM 1860 C CA . SER A 1 237 ? 15.279 3.882 -14.646 1.00 91.62 237 SER A CA 1
ATOM 1861 C C . SER A 1 237 ? 14.843 4.327 -16.042 1.00 91.62 237 SER A C 1
ATOM 1863 O O . SER A 1 237 ? 15.336 3.806 -17.045 1.00 91.62 237 SER A O 1
ATOM 1865 N N . GLY A 1 238 ? 13.890 5.252 -16.110 1.00 87.75 238 GLY A N 1
ATOM 1866 C CA . GLY A 1 238 ? 13.480 5.918 -17.338 1.00 87.75 238 GLY A CA 1
ATOM 1867 C C . GLY A 1 238 ? 14.174 7.267 -17.466 1.00 87.75 238 GLY A C 1
ATOM 1868 O O . GLY A 1 238 ? 13.775 8.221 -16.808 1.00 87.75 238 GLY A O 1
ATOM 1869 N N . ASP A 1 239 ? 15.182 7.355 -18.332 1.00 83.38 239 ASP A N 1
ATOM 1870 C CA . ASP A 1 239 ? 15.983 8.578 -18.494 1.00 83.38 239 ASP A CA 1
ATOM 1871 C C . ASP A 1 239 ? 15.362 9.558 -19.507 1.00 83.38 239 ASP A C 1
ATOM 1873 O O . ASP A 1 239 ? 15.751 10.723 -19.580 1.00 83.38 239 ASP A O 1
ATOM 1877 N N . PHE A 1 240 ? 14.403 9.087 -20.312 1.00 81.06 240 PHE A N 1
ATOM 1878 C CA . PHE A 1 240 ? 13.779 9.854 -21.389 1.00 81.06 240 PHE A CA 1
ATOM 1879 C C . PHE A 1 240 ? 12.262 9.738 -21.329 1.00 81.06 240 PHE A C 1
ATOM 1881 O O . PHE A 1 240 ? 11.738 8.641 -21.153 1.00 81.06 240 PHE A O 1
ATOM 1888 N N . VAL A 1 241 ? 11.550 10.838 -21.571 1.00 79.38 241 VAL A N 1
ATOM 1889 C CA . VAL A 1 241 ? 10.106 10.800 -21.836 1.00 79.38 241 VAL A CA 1
ATOM 1890 C C . VAL A 1 241 ? 9.898 10.610 -23.335 1.00 79.38 241 VAL A C 1
ATOM 1892 O O . VAL A 1 241 ? 10.285 11.452 -24.147 1.00 79.38 241 VAL A O 1
ATOM 1895 N N . HIS A 1 242 ? 9.293 9.490 -23.723 1.00 74.62 242 HIS A N 1
ATOM 1896 C CA . HIS A 1 242 ? 8.971 9.217 -25.117 1.00 74.62 242 HIS A CA 1
ATOM 1897 C C . HIS A 1 242 ? 7.824 10.129 -25.568 1.00 74.62 242 HIS A C 1
ATOM 1899 O O . HIS A 1 242 ? 6.685 9.939 -25.149 1.00 74.62 242 HIS A O 1
ATOM 1905 N N . GLN A 1 243 ? 8.096 11.080 -26.466 1.00 73.19 243 GLN A N 1
ATOM 1906 C CA . GLN A 1 243 ? 7.150 12.142 -26.855 1.00 73.19 243 GLN A CA 1
ATOM 1907 C C . GLN A 1 243 ? 5.783 11.633 -27.350 1.00 73.19 243 GLN A C 1
ATOM 1909 O O . GLN A 1 243 ? 4.769 12.280 -27.123 1.00 73.19 243 GLN A O 1
ATOM 1914 N N . ILE A 1 244 ? 5.731 10.464 -27.994 1.00 72.00 244 ILE A N 1
ATOM 1915 C CA . ILE A 1 244 ? 4.461 9.888 -28.480 1.00 72.00 244 ILE A CA 1
ATOM 1916 C C . ILE A 1 244 ? 3.701 9.146 -27.370 1.00 72.00 244 ILE A C 1
ATOM 1918 O O . ILE A 1 244 ? 2.480 9.193 -27.324 1.00 72.00 244 ILE A O 1
ATOM 1922 N N . LEU A 1 245 ? 4.413 8.456 -26.474 1.00 69.19 245 LEU A N 1
ATOM 1923 C CA . LEU A 1 245 ? 3.794 7.616 -25.440 1.00 69.19 245 LEU A CA 1
ATOM 1924 C C . LEU A 1 245 ? 3.555 8.395 -24.147 1.00 69.19 245 LEU A C 1
ATOM 1926 O O . LEU A 1 245 ? 2.923 7.869 -23.238 1.00 69.19 245 LEU A O 1
ATOM 1930 N N . GLN A 1 246 ? 4.127 9.601 -24.044 1.00 77.69 246 GLN A N 1
ATOM 1931 C CA . GLN A 1 246 ? 4.135 10.426 -22.836 1.00 77.69 246 GLN A CA 1
ATOM 1932 C C . GLN A 1 246 ? 4.555 9.608 -21.601 1.00 77.69 246 GLN A C 1
ATOM 1934 O O . GLN A 1 246 ? 4.014 9.761 -20.515 1.00 77.69 246 GLN A O 1
ATOM 1939 N N . SER A 1 247 ? 5.499 8.682 -21.799 1.00 81.44 247 SER A N 1
ATOM 1940 C CA . SER A 1 247 ? 5.914 7.682 -20.811 1.00 81.44 247 SER A CA 1
ATOM 1941 C C . SER A 1 247 ? 7.432 7.604 -20.750 1.00 81.44 247 SER A C 1
ATOM 1943 O O . SER A 1 247 ? 8.109 7.788 -21.768 1.00 81.44 247 SER A O 1
ATOM 1945 N N . ALA A 1 248 ? 7.971 7.302 -19.572 1.00 88.56 248 ALA A N 1
ATOM 1946 C CA . ALA A 1 248 ? 9.410 7.183 -19.390 1.00 88.56 248 ALA A CA 1
ATOM 1947 C C . ALA A 1 248 ? 9.960 5.893 -20.025 1.00 88.56 248 ALA A C 1
ATOM 1949 O O . ALA A 1 248 ? 9.323 4.836 -20.009 1.00 88.56 248 ALA A O 1
ATOM 1950 N N . MET A 1 249 ? 11.167 5.967 -20.582 1.00 90.69 249 MET A N 1
ATOM 1951 C CA . MET A 1 249 ? 11.876 4.857 -21.215 1.00 90.69 249 MET A CA 1
ATOM 1952 C C . MET A 1 249 ? 13.373 4.923 -20.912 1.00 90.69 249 MET A C 1
ATOM 1954 O O . MET A 1 249 ? 13.962 6.002 -20.866 1.00 90.69 249 MET A O 1
ATOM 1958 N N . CYS A 1 250 ? 14.007 3.761 -20.747 1.00 91.75 250 CYS A N 1
ATOM 1959 C CA . CYS A 1 250 ? 15.465 3.670 -20.704 1.00 91.75 250 CYS A CA 1
ATOM 1960 C C . CYS A 1 250 ? 16.055 3.647 -22.122 1.00 91.75 250 CYS A C 1
ATOM 1962 O O . CYS A 1 250 ? 15.382 3.247 -23.082 1.00 91.75 250 CYS A O 1
ATOM 1964 N N . ARG A 1 251 ? 17.334 4.023 -22.244 1.00 90.19 251 ARG A N 1
ATOM 1965 C CA . ARG A 1 251 ? 18.063 4.050 -23.524 1.00 90.19 251 ARG A CA 1
ATOM 1966 C C . ARG A 1 251 ? 17.978 2.723 -24.280 1.00 90.19 251 ARG A C 1
ATOM 1968 O O . AR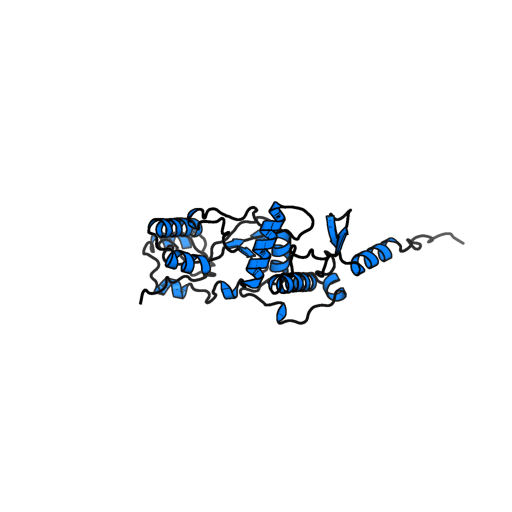G A 1 251 ? 17.657 2.718 -25.465 1.00 90.19 251 ARG A O 1
ATOM 1975 N N . ASP A 1 252 ? 18.210 1.613 -23.587 1.00 90.69 252 ASP A N 1
ATOM 1976 C CA . ASP A 1 252 ? 18.271 0.286 -24.206 1.00 90.69 252 ASP A CA 1
ATOM 1977 C C . ASP A 1 252 ? 16.919 -0.141 -24.787 1.00 90.69 252 ASP A C 1
ATOM 1979 O O . ASP A 1 252 ? 16.849 -0.701 -25.880 1.00 90.69 252 ASP A O 1
ATOM 1983 N N . CYS A 1 253 ? 15.820 0.137 -24.076 1.00 90.94 253 CYS A N 1
ATOM 1984 C CA . CYS A 1 253 ? 14.481 -0.201 -24.565 1.00 90.94 253 CYS A CA 1
ATOM 1985 C C . CYS A 1 253 ? 14.065 0.715 -25.719 1.00 90.94 253 CYS A C 1
ATOM 1987 O O . CYS A 1 253 ? 13.467 0.241 -26.683 1.00 90.94 253 CYS A O 1
ATOM 1989 N N . LEU A 1 254 ? 14.442 1.997 -25.674 1.00 88.69 254 LEU A N 1
ATOM 1990 C CA . LEU A 1 254 ? 14.222 2.912 -26.791 1.00 88.69 254 LEU A CA 1
ATOM 1991 C C . LEU A 1 254 ? 14.955 2.435 -28.054 1.00 88.69 254 LEU A C 1
ATOM 1993 O O . LEU A 1 254 ? 14.345 2.334 -29.116 1.00 88.69 254 LEU A O 1
ATOM 1997 N N . GLN A 1 255 ? 16.237 2.079 -27.935 1.00 87.88 255 GLN A N 1
ATOM 1998 C CA . GLN A 1 255 ? 17.030 1.557 -29.051 1.00 87.88 255 GLN A CA 1
ATOM 1999 C C . GLN A 1 255 ? 16.450 0.256 -29.613 1.00 87.88 255 GLN A C 1
ATOM 2001 O O . GLN A 1 255 ? 16.354 0.111 -30.830 1.00 87.88 255 GLN A O 1
ATOM 2006 N N . ALA A 1 256 ? 16.006 -0.662 -28.748 1.00 86.44 256 ALA A N 1
ATOM 2007 C CA . ALA A 1 256 ? 15.359 -1.898 -29.179 1.00 86.44 256 ALA A CA 1
ATOM 2008 C C . ALA A 1 256 ? 14.083 -1.628 -29.995 1.00 86.44 256 ALA A C 1
ATOM 2010 O O . ALA A 1 256 ? 13.889 -2.241 -31.045 1.00 86.44 256 ALA A O 1
ATOM 2011 N N . ARG A 1 257 ? 13.242 -0.674 -29.568 1.00 84.00 257 ARG A N 1
ATOM 2012 C CA . ARG A 1 257 ? 12.034 -0.289 -30.317 1.00 84.00 257 ARG A CA 1
ATOM 2013 C C . ARG A 1 257 ? 12.357 0.354 -31.665 1.00 84.00 257 ARG A C 1
ATOM 2015 O O . ARG A 1 257 ? 11.739 -0.008 -32.663 1.00 84.00 257 ARG A O 1
ATOM 2022 N N . VAL A 1 258 ? 13.331 1.265 -31.711 1.00 84.44 258 VAL A N 1
ATOM 2023 C CA . VAL A 1 258 ? 13.770 1.897 -32.968 1.00 84.44 258 VAL A CA 1
ATOM 2024 C C . VAL A 1 258 ? 14.306 0.842 -33.937 1.00 84.44 258 VAL A C 1
ATOM 2026 O O . VAL A 1 258 ? 13.889 0.809 -35.089 1.00 84.44 258 VAL A O 1
ATOM 2029 N N . ALA A 1 259 ? 15.145 -0.083 -33.464 1.00 83.75 259 ALA A N 1
ATOM 2030 C CA . ALA A 1 259 ? 15.676 -1.167 -34.286 1.00 83.75 259 ALA A CA 1
ATOM 2031 C C . ALA A 1 259 ? 14.578 -2.092 -34.845 1.00 83.75 259 ALA A C 1
ATOM 2033 O O . ALA A 1 259 ? 14.699 -2.563 -35.974 1.00 83.75 259 ALA A O 1
ATOM 2034 N N . MET A 1 260 ? 13.498 -2.340 -34.093 1.00 80.31 260 MET A N 1
ATOM 2035 C CA . MET A 1 260 ? 12.337 -3.087 -34.593 1.00 80.31 260 MET A CA 1
ATOM 2036 C C . MET A 1 260 ? 11.553 -2.305 -35.654 1.00 80.31 260 MET A C 1
ATOM 2038 O O . MET A 1 260 ? 11.136 -2.900 -36.643 1.00 80.31 260 MET A O 1
ATOM 2042 N N . ALA A 1 261 ? 11.384 -0.993 -35.477 1.00 77.31 261 ALA A N 1
ATOM 2043 C CA . ALA A 1 261 ? 10.678 -0.132 -36.428 1.00 77.31 261 ALA A CA 1
ATOM 2044 C C . ALA A 1 261 ? 11.463 0.101 -37.732 1.00 77.31 261 ALA A C 1
ATOM 2046 O O . ALA A 1 261 ? 10.866 0.322 -38.780 1.00 77.31 261 ALA A O 1
ATOM 2047 N N . SER A 1 262 ? 12.796 0.039 -37.680 1.00 72.75 262 SER A N 1
ATOM 2048 C CA . SER A 1 262 ? 13.677 0.184 -38.845 1.00 72.75 262 SER A CA 1
ATOM 2049 C C . SER A 1 262 ? 13.926 -1.123 -39.604 1.00 72.75 262 SER A C 1
ATOM 2051 O O . SER A 1 262 ? 14.696 -1.119 -40.566 1.00 72.75 262 SER A O 1
ATOM 2053 N N . ARG A 1 263 ? 13.306 -2.246 -39.205 1.00 64.94 263 ARG A N 1
ATOM 2054 C CA . ARG A 1 263 ? 13.366 -3.474 -40.007 1.00 64.94 263 ARG A CA 1
ATOM 2055 C C . ARG A 1 263 ? 12.578 -3.252 -41.304 1.00 64.94 263 ARG A C 1
ATOM 2057 O O . ARG A 1 263 ? 11.395 -2.923 -41.221 1.00 64.94 263 ARG A O 1
ATOM 2064 N N . PRO A 1 264 ? 13.195 -3.428 -42.486 1.00 54.69 264 PRO A N 1
ATOM 2065 C CA . PRO A 1 264 ? 12.452 -3.373 -43.734 1.00 54.69 264 PRO A CA 1
ATOM 2066 C C . PRO A 1 264 ? 11.349 -4.434 -43.699 1.00 54.69 264 PRO A C 1
ATOM 2068 O O . PRO A 1 264 ? 11.579 -5.555 -43.239 1.00 54.69 264 PRO A O 1
ATOM 2071 N N . LEU A 1 265 ? 10.153 -4.066 -44.165 1.00 55.25 265 LEU A N 1
ATOM 2072 C CA . LEU A 1 265 ? 9.087 -5.010 -44.490 1.00 55.25 265 LEU A CA 1
ATOM 2073 C C . LEU A 1 265 ? 9.619 -5.918 -45.607 1.00 55.25 265 LEU A C 1
ATOM 2075 O O . LEU A 1 265 ? 9.487 -5.592 -46.780 1.00 55.25 265 LEU A O 1
ATOM 2079 N N . SER A 1 266 ? 10.315 -6.998 -45.263 1.00 54.75 266 SER A N 1
ATOM 2080 C CA . SER A 1 266 ? 10.794 -7.951 -46.258 1.00 54.75 266 SER A CA 1
ATOM 2081 C C . SER A 1 266 ? 9.617 -8.796 -46.737 1.00 54.75 266 SER A C 1
ATOM 2083 O O . SER A 1 266 ? 9.120 -9.638 -45.988 1.00 54.75 266 SER A O 1
ATOM 2085 N N . ASP A 1 267 ? 9.197 -8.502 -47.968 1.00 50.84 267 ASP A N 1
ATOM 2086 C CA . ASP A 1 267 ? 8.540 -9.349 -48.966 1.00 50.84 267 ASP A CA 1
ATOM 2087 C C . ASP A 1 267 ? 7.558 -10.410 -48.461 1.00 50.84 267 ASP A C 1
ATOM 2089 O O . ASP A 1 267 ? 7.844 -11.606 -48.401 1.00 50.84 267 ASP A O 1
ATOM 2093 N N . SER A 1 268 ? 6.323 -9.977 -48.227 1.00 50.16 268 SER A N 1
ATOM 2094 C CA . SER A 1 268 ? 5.160 -10.841 -48.400 1.00 50.16 268 SER A CA 1
ATOM 2095 C C . SER A 1 268 ? 4.497 -10.518 -49.741 1.00 50.16 268 SER A C 1
ATOM 2097 O O . SER A 1 268 ? 3.660 -9.618 -49.802 1.00 50.16 268 SER A O 1
ATOM 2099 N N . GLY A 1 269 ? 4.849 -11.253 -50.801 1.00 49.28 269 GLY A N 1
ATOM 2100 C CA . GLY A 1 269 ? 3.987 -11.359 -51.984 1.00 49.28 269 GLY A CA 1
ATOM 2101 C C . GLY A 1 269 ? 4.669 -11.365 -53.351 1.00 49.28 269 GLY A C 1
ATOM 2102 O O . GLY A 1 269 ? 4.556 -10.399 -54.092 1.00 49.28 269 GLY A O 1
ATOM 2103 N N . SER A 1 270 ? 5.236 -12.502 -53.744 1.00 47.75 270 SER A N 1
ATOM 2104 C CA . SER A 1 270 ? 5.185 -12.955 -55.143 1.00 47.75 270 SER A CA 1
ATOM 2105 C C . SER A 1 270 ? 4.969 -14.468 -55.176 1.00 47.75 270 SER A C 1
ATOM 2107 O O . SER A 1 270 ? 5.815 -15.267 -55.565 1.00 47.75 270 SER A O 1
ATOM 2109 N N . GLY A 1 271 ? 3.789 -14.867 -54.697 1.00 48.91 271 GLY A N 1
ATOM 2110 C CA . GLY A 1 271 ? 3.143 -16.073 -5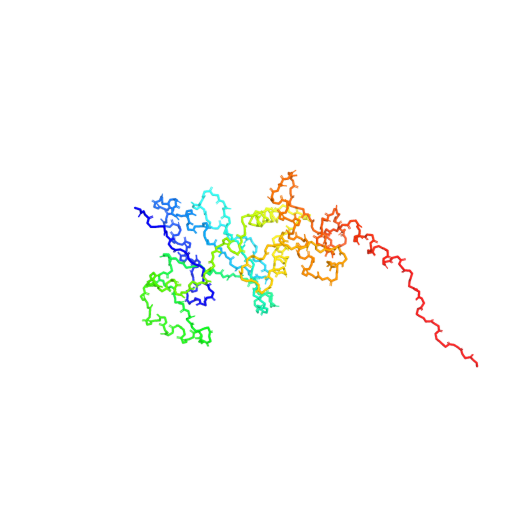5.192 1.00 48.91 271 GLY A CA 1
ATOM 2111 C C . GLY A 1 271 ? 2.415 -15.738 -56.495 1.00 48.91 271 GLY A C 1
ATOM 2112 O O . GLY A 1 271 ? 1.790 -14.686 -56.573 1.00 48.91 271 GLY A O 1
ATOM 2113 N N . SER A 1 272 ? 2.509 -16.666 -57.450 1.00 46.84 272 SER A N 1
ATOM 2114 C CA . SER A 1 272 ? 1.880 -16.741 -58.779 1.00 46.84 272 SER A CA 1
ATOM 2115 C C . SER A 1 272 ? 2.395 -15.801 -59.874 1.00 46.84 272 SER A C 1
ATOM 2117 O O . SER A 1 272 ? 1.959 -14.662 -59.965 1.00 46.84 272 SER A O 1
ATOM 2119 N N . GLU A 1 273 ? 3.181 -16.360 -60.796 1.00 45.75 273 GLU A N 1
ATOM 2120 C CA . GLU A 1 273 ? 2.814 -16.375 -62.216 1.00 45.75 273 GLU A CA 1
ATOM 2121 C C . GLU A 1 273 ? 3.334 -17.670 -62.866 1.00 45.75 273 GLU A C 1
ATOM 2123 O O . GLU A 1 273 ? 4.373 -18.215 -62.499 1.00 45.75 273 GLU A O 1
ATOM 2128 N N . SER A 1 274 ? 2.475 -18.198 -63.722 1.00 50.06 274 SER A N 1
ATOM 2129 C CA . SER A 1 274 ? 2.461 -19.465 -64.450 1.00 50.06 274 SER A CA 1
ATOM 2130 C C . SER A 1 274 ? 3.579 -19.637 -65.481 1.00 50.06 274 SER A C 1
ATOM 2132 O O . SER A 1 274 ? 3.901 -18.681 -66.178 1.00 50.06 274 SER A O 1
ATOM 2134 N N . ASP A 1 275 ? 4.072 -20.873 -65.618 1.00 51.12 275 ASP A N 1
ATOM 2135 C CA . ASP A 1 275 ? 3.993 -21.692 -66.847 1.00 51.12 275 ASP A CA 1
ATOM 2136 C C . ASP A 1 275 ? 4.208 -23.183 -66.519 1.00 51.12 275 ASP A C 1
ATOM 2138 O O . ASP A 1 275 ? 5.107 -23.495 -65.701 1.00 51.12 275 ASP A O 1
#

Organism: NCBI:txid878477

Radius of gyration: 23.63 Å; chains: 1; bounding box: 50×42×100 Å

pLDDT: mean 80.7, std 13.98, range [41.78, 97.69]

Sequence (275 aa):
MDDEPTVIHTSLPTLAPANWLDFRAYMSDLARQGRQDELWSIWSRVAEITHLPAPSPSITDFDFLGSKVPVRRIVCTQAGCDRCGRARGGYQFPFLGPWSKSAAIVEEPELGPAVAFAAYDRCREVLAEDRLWDASSGLELQDMLTATFARVLYQAEINDLHGAAHPSVDDVFRAWRTWQQGQRAWRDPLLLPEPTPSQARANEVHKAHRSMLLWLRWAADPAGRSMPAVCVDCGGSGDFVHQILQSAMCRDCLQARVAMASRPLSDSGSGSESD